Protein AF-A0A6G3MH53-F1 (afdb_monomer_lite)

Secondary structure (DSSP, 8-state):
------EEEEB-TTT--TTT--SSSSS-BS-HHHHHHHTGGGTTSEEEEEE-SSTT-SEEEPPHHHHHHHHHHHHHHHHHHHHHHHHHHHHHHHHHHHHHHT------TTSPPPEE--GGGGGGGTTSEEEEEEEEEEEEEETTTEEEEEEE-SS-EEEEEEEGGGGTSHHHHH--TT-EEEEEEEEEEPPTT---GGGEEEEEEEEEEEEPPPTTTTTTT--TT--HHHHHHTHHHHTTSHHHHHHHHHHHHHHHHHHHHHHHTT-------SS-SS-SS-GGG-----S--

Sequence (293 aa):
MTGTTKLDLYTSEKCGSDLTGDGSQTKPFASIKKAITLYEDKKSDLQIYVDSEASDETFRILSKTQLKKHMKELSLSQKKHESQLEHKKQEKREIRLDQASAVAVELDQNLPQPVQIKTREIPSNINRRVLVYGWVDSIRRQGKKLMFITIRDGSGYLQCVCADKLCQTNHALLLSPESTVCMYGVINTLPVGKIAPGGVELTCDYWELIALAPPGGLEAVLNEESNPDTQLNFRHLQLRTEETSNIMRVNSRALQAFRDHYTAMGYYEVNPPTLVQTQCEGGSSLFEFKYFE

Foldseek 3Di:
DDDDDADEFEEECVQEDLVPAPRDPVHHHNDPLSVCVVCVVVVPRYWYWYQDPDPPDGTDTDDPVNNVVSVVVNVVVVVVVVVVVVVVVVVVLVVLLVQQQPQDADDDPVDDDADEDEPLCLVVQAQGKHKYKFFFADWDDDPQFWIWTWGHDLNWIAIEIGGHSRCSHSCNSQAAGRWIKMFIFHKYADDPPDDDTPRIHGHTRDMDGPGHDDHPQLCVQDDPPDDPVSCVVVVVRVCPDPVNVVVVVVVVVVVVVVVVVCVVVVDDDDDDDPDDPDDDPDDPPDDDDDDPD

InterPro domains:
  IPR004364 Aminoacyl-tRNA synthetase, class II (D/K/N) [PF00152] (228-288)
  IPR004365 OB-fold nucleic acid binding domain, AA-tRNA synthetase-type [PF01336] (130-210)
  IPR012340 Nucleic acid-binding, OB-fold [G3DSA:2.40.50.140] (98-215)
  IPR012340 Nucleic acid-binding, OB-fold [SSF50249] (117-214)
  IPR045864 Class II Aminoacyl-tRNA synthetase/Biotinyl protein ligase (BPL) and lipoyl protein ligase (LPL) [G3DSA:3.30.930.10] (220-293)
  IPR045864 Class II Aminoacyl-tRNA synthetase/Biotinyl protein ligase (BPL) and lipoyl protein ligase (LPL) [SSF55681] (223-292)
  IPR048952 Asparagine--tRNA ligase, N-terminal domain [PF20917] (24-112)

pLDDT: mean 87.01, std 10.3, range [35.62, 98.62]

Radius of gyration: 32.61 Å; chains: 1; bounding box: 78×71×88 Å

Organism: Henneguya salminicola (NCBI:txid69463)

Structure (mmCIF, N/CA/C/O backbone):
data_AF-A0A6G3MH53-F1
#
_entry.id   AF-A0A6G3MH53-F1
#
loop_
_atom_site.group_PDB
_atom_site.id
_atom_site.type_symbol
_atom_site.label_atom_id
_atom_site.label_alt_id
_atom_site.label_comp_id
_atom_site.label_asym_id
_atom_site.label_entity_id
_atom_site.label_seq_id
_atom_site.pdbx_PDB_ins_code
_atom_site.Cartn_x
_atom_site.Cartn_y
_atom_site.Cartn_z
_atom_site.occupancy
_atom_site.B_iso_or_equiv
_atom_site.auth_seq_id
_atom_site.auth_comp_id
_atom_site.auth_asym_id
_atom_site.auth_atom_id
_atom_site.pdbx_PDB_model_num
ATOM 1 N N . MET A 1 1 ? -2.705 47.038 33.754 1.00 35.62 1 MET A N 1
ATOM 2 C CA . MET A 1 1 ? -3.348 46.331 34.881 1.00 35.62 1 MET A CA 1
ATOM 3 C C . MET A 1 1 ? -4.648 45.722 34.376 1.00 35.62 1 MET A C 1
ATOM 5 O O . MET A 1 1 ? -5.673 46.385 34.385 1.00 35.62 1 MET A O 1
ATOM 9 N N . THR A 1 2 ? -4.601 44.508 33.836 1.00 36.12 2 THR A N 1
ATOM 10 C CA . THR A 1 2 ? -5.799 43.763 33.425 1.00 36.12 2 THR A CA 1
ATOM 11 C C . THR A 1 2 ? -6.259 42.945 34.625 1.00 36.12 2 THR A C 1
ATOM 13 O O . THR A 1 2 ? -5.625 41.950 34.966 1.00 36.12 2 THR A O 1
ATOM 16 N N . GLY A 1 3 ? -7.288 43.418 35.329 1.00 38.81 3 GLY A N 1
ATOM 17 C CA . GLY A 1 3 ? -7.873 42.685 36.449 1.00 38.81 3 GLY A CA 1
ATOM 18 C C . GLY A 1 3 ? -8.443 41.358 35.958 1.00 38.81 3 GLY A C 1
ATOM 19 O O . GLY A 1 3 ? -9.313 41.345 35.091 1.00 38.81 3 GLY A O 1
ATOM 20 N N . THR A 1 4 ? -7.936 40.249 36.488 1.00 44.19 4 THR A N 1
ATOM 21 C CA . THR A 1 4 ? -8.476 38.903 36.284 1.00 44.19 4 THR A CA 1
ATOM 22 C C . THR A 1 4 ? -9.918 38.887 36.784 1.00 44.19 4 THR A C 1
ATOM 24 O O . THR A 1 4 ? -10.172 38.933 37.988 1.00 44.19 4 THR A O 1
ATOM 27 N N . THR A 1 5 ? -10.883 38.900 35.868 1.00 54.03 5 THR A N 1
ATOM 28 C CA . THR A 1 5 ? -12.302 38.802 36.213 1.00 54.03 5 THR A CA 1
ATOM 29 C C . THR A 1 5 ? -12.574 37.353 36.610 1.00 54.03 5 THR A C 1
ATOM 31 O O . THR A 1 5 ? -12.603 36.473 35.751 1.00 54.03 5 THR A O 1
ATOM 34 N N . LYS A 1 6 ? -12.694 37.088 37.916 1.00 64.81 6 LYS A N 1
ATOM 35 C CA . LYS A 1 6 ? -13.112 35.776 38.425 1.00 64.81 6 LYS A CA 1
ATOM 36 C C . LYS A 1 6 ? -14.503 35.452 37.887 1.00 64.81 6 LYS A C 1
ATOM 38 O O . LYS A 1 6 ? -15.365 36.328 37.836 1.00 64.81 6 LYS A O 1
ATOM 43 N N . LEU A 1 7 ? -14.695 34.214 37.451 1.00 76.25 7 LEU A N 1
ATOM 44 C CA . LEU A 1 7 ? -15.970 33.740 36.938 1.00 76.25 7 LEU A CA 1
ATOM 45 C C . LEU A 1 7 ? -16.765 33.121 38.089 1.00 76.25 7 LEU A C 1
ATOM 47 O O . LEU A 1 7 ? -16.484 31.996 38.514 1.00 76.25 7 LEU A O 1
ATOM 51 N N . ASP A 1 8 ? -17.748 33.874 38.573 1.00 84.69 8 ASP A N 1
ATOM 52 C CA . ASP A 1 8 ? -18.650 33.456 39.641 1.00 84.69 8 ASP A CA 1
ATOM 53 C C . ASP A 1 8 ? -19.846 32.694 39.048 1.00 84.69 8 ASP A C 1
ATOM 55 O O . ASP A 1 8 ? -20.587 33.228 38.222 1.00 84.69 8 ASP A O 1
ATOM 59 N N . LEU A 1 9 ? -20.034 31.439 39.462 1.00 86.12 9 LEU A N 1
ATOM 60 C CA . LEU A 1 9 ? -21.165 30.598 39.061 1.00 86.12 9 LEU A CA 1
ATOM 61 C C . LEU A 1 9 ? -22.003 30.208 40.271 1.00 86.12 9 LEU A C 1
ATOM 63 O O . LEU A 1 9 ? -21.470 29.778 41.290 1.00 86.12 9 LEU A O 1
ATOM 67 N N . TYR A 1 10 ? -23.319 30.282 40.132 1.00 87.44 10 TYR A N 1
ATOM 68 C CA . TYR A 1 10 ? -24.267 29.973 41.193 1.00 87.44 10 TYR A CA 1
ATOM 69 C C . TYR A 1 10 ? -24.968 28.646 40.916 1.00 87.44 10 TYR A C 1
ATOM 71 O O . TYR A 1 10 ? -25.407 28.357 39.799 1.00 87.44 10 TYR A O 1
ATOM 79 N N . THR A 1 11 ? -25.068 27.828 41.958 1.00 86.75 11 THR A N 1
ATOM 80 C CA . THR A 1 11 ? -25.758 26.539 41.957 1.00 86.75 11 THR A CA 1
ATOM 81 C C . THR A 1 11 ? -26.726 26.504 43.136 1.00 86.75 11 THR A C 1
ATOM 83 O O . THR A 1 11 ? -26.374 26.939 44.231 1.00 86.75 11 THR A O 1
ATOM 86 N N . SER A 1 12 ? -27.948 26.028 42.917 1.00 85.44 12 SER A N 1
ATOM 87 C CA . SER A 1 12 ? -28.981 25.924 43.950 1.00 85.44 12 SER A CA 1
ATOM 88 C C . SER A 1 12 ? -29.780 24.651 43.742 1.00 85.44 12 SER A C 1
ATOM 90 O O . SER A 1 12 ? -30.380 24.466 42.683 1.00 85.44 12 SER A O 1
ATOM 92 N N . GLU A 1 13 ? -29.831 23.792 44.755 1.00 82.94 13 GLU A N 1
ATOM 93 C CA . GLU A 1 13 ? -30.641 22.570 44.704 1.00 82.94 13 GLU A CA 1
ATOM 94 C C . GLU A 1 13 ? -32.136 22.892 44.861 1.00 82.94 13 GLU A C 1
ATOM 96 O O . GLU A 1 13 ? -32.988 22.125 44.417 1.00 82.94 13 GLU A O 1
ATOM 101 N N . LYS A 1 14 ? -32.465 24.044 45.467 1.00 80.88 14 LYS A N 1
ATOM 102 C CA . LYS A 1 14 ? -33.846 24.474 45.743 1.00 80.88 14 LYS A CA 1
ATOM 103 C C . LYS A 1 14 ? -34.504 25.190 44.563 1.00 80.88 14 LYS A C 1
ATOM 105 O O . LYS A 1 14 ? -35.689 24.986 44.316 1.00 80.88 14 LYS A O 1
ATOM 110 N N . CYS A 1 15 ? -33.751 26.042 43.864 1.00 80.69 15 CYS A N 1
ATOM 111 C CA . CYS A 1 15 ? -34.294 26.964 42.857 1.00 80.69 15 CYS A CA 1
ATOM 112 C C . CYS A 1 15 ? -33.592 26.881 41.488 1.00 80.69 15 CYS A C 1
ATOM 114 O O . CYS A 1 15 ? -33.960 27.617 40.573 1.00 80.69 15 CYS A O 1
ATOM 116 N N . GLY A 1 16 ? -32.563 26.038 41.343 1.00 83.44 16 GLY A N 1
ATOM 117 C CA . GLY A 1 16 ? -31.772 25.920 40.118 1.00 83.44 16 GLY A CA 1
ATOM 118 C C . GLY A 1 16 ? -32.336 24.937 39.092 1.00 83.44 16 GLY A C 1
ATOM 119 O O . GLY A 1 16 ? -33.168 24.083 39.395 1.00 83.44 16 GLY A O 1
ATOM 120 N N . SER A 1 17 ? -31.855 25.040 37.850 1.00 84.19 17 SER A N 1
ATOM 121 C CA . SER A 1 17 ? -32.209 24.126 36.753 1.00 84.19 17 SER A CA 1
ATOM 122 C C . SER A 1 17 ? -30.997 23.823 35.874 1.00 84.19 17 SER A C 1
ATOM 124 O O . SER A 1 17 ? -30.368 24.730 35.339 1.00 84.19 17 SER A O 1
ATOM 126 N N . ASP A 1 18 ? -30.692 22.542 35.653 1.00 84.56 18 ASP A N 1
ATOM 127 C CA . ASP A 1 18 ? -29.599 22.115 34.758 1.00 84.56 18 ASP A CA 1
ATOM 128 C C . ASP A 1 18 ? -29.977 22.138 33.263 1.00 84.56 18 ASP A C 1
ATOM 130 O O . ASP A 1 18 ? -29.113 21.955 32.398 1.00 84.56 18 ASP A O 1
ATOM 134 N N . LEU A 1 19 ? -31.261 22.350 32.957 1.00 81.25 19 LEU A N 1
ATOM 135 C CA . LEU A 1 19 ? -31.795 22.456 31.595 1.00 81.25 19 LEU A CA 1
ATOM 136 C C . LEU A 1 19 ? -31.921 23.913 31.136 1.00 81.25 19 LEU A C 1
ATOM 138 O O . LEU A 1 19 ? -31.674 24.204 29.970 1.00 81.25 19 LEU A O 1
ATOM 142 N N . THR A 1 20 ? -32.316 24.815 32.039 1.00 83.88 20 THR A N 1
ATOM 143 C CA . THR A 1 20 ? -32.680 26.208 31.712 1.00 83.88 20 THR A CA 1
ATOM 144 C C . THR A 1 20 ? -31.901 27.264 32.500 1.00 83.88 20 THR A C 1
ATOM 146 O O . THR A 1 20 ? -32.092 28.454 32.247 1.00 83.88 20 THR A O 1
ATOM 149 N N . GLY A 1 21 ? -31.072 26.863 33.469 1.00 83.94 21 GLY A N 1
ATOM 150 C CA . GLY A 1 21 ? -30.192 27.765 34.213 1.00 83.94 21 GLY A CA 1
ATOM 151 C C . GLY A 1 21 ? -28.994 28.210 33.376 1.00 83.94 21 GLY A C 1
ATOM 152 O O . GLY A 1 21 ? -28.496 27.449 32.545 1.00 83.94 21 GLY A O 1
ATOM 153 N N . ASP A 1 22 ? -28.536 29.440 33.598 1.00 83.75 22 ASP A N 1
ATOM 154 C CA . ASP A 1 22 ? -27.363 30.028 32.933 1.00 83.75 22 ASP A CA 1
ATOM 155 C C . ASP A 1 22 ? -26.161 30.195 33.880 1.00 83.75 22 ASP A C 1
ATOM 157 O O . ASP A 1 22 ? -25.083 30.598 33.448 1.00 83.75 22 ASP A O 1
ATOM 161 N N . GLY A 1 23 ? -26.323 29.844 35.161 1.00 81.25 23 GLY A N 1
ATOM 162 C CA . GLY A 1 23 ? -25.270 29.923 36.173 1.00 81.25 23 GLY A CA 1
ATOM 163 C C . GLY A 1 23 ? -25.145 31.288 36.842 1.00 81.25 23 GLY A C 1
ATOM 164 O O . GLY A 1 23 ? -24.275 31.456 37.695 1.00 81.25 23 GLY A O 1
ATOM 165 N N . SER A 1 24 ? -26.008 32.248 36.500 1.00 84.81 24 SER A N 1
ATOM 166 C CA . SER A 1 24 ? -26.130 33.520 37.212 1.00 84.81 24 SER A CA 1
ATOM 167 C C . SER A 1 24 ? -26.869 33.358 38.544 1.00 84.81 24 SER A C 1
ATOM 169 O O . SER A 1 24 ? -27.562 32.369 38.784 1.00 84.81 24 SER A O 1
ATOM 171 N N . GLN A 1 25 ? -26.779 34.368 39.410 1.00 83.75 25 GLN A N 1
ATOM 172 C CA . GLN A 1 25 ? -27.491 34.380 40.692 1.00 83.75 25 GLN A CA 1
ATOM 173 C C . GLN A 1 25 ? -29.023 34.309 40.531 1.00 83.75 25 GLN A C 1
ATOM 175 O O . GLN A 1 25 ? -29.706 33.780 41.405 1.00 83.75 25 GLN A O 1
ATOM 180 N N . THR A 1 26 ? -29.577 34.821 39.424 1.00 82.75 26 THR A N 1
ATOM 181 C CA . THR A 1 26 ? -31.028 34.820 39.159 1.00 82.75 26 THR A CA 1
ATOM 182 C C . THR A 1 26 ? -31.513 33.529 38.500 1.00 82.75 26 THR A C 1
ATOM 184 O O . THR A 1 26 ? -32.691 33.195 38.620 1.00 82.75 26 THR A O 1
ATOM 187 N N . LYS A 1 27 ? -30.622 32.791 37.823 1.00 85.38 27 LYS A N 1
ATOM 188 C CA . LYS A 1 27 ? -30.903 31.497 37.182 1.00 85.38 27 LYS A CA 1
ATOM 189 C C . LYS A 1 27 ? -29.765 30.492 37.437 1.00 85.38 27 LYS A C 1
ATOM 191 O O . LYS A 1 27 ? -29.057 30.107 36.497 1.00 85.38 27 LYS A O 1
ATOM 196 N N . PRO A 1 28 ? -29.588 30.042 38.692 1.00 86.50 28 PRO A N 1
ATOM 197 C CA . PRO A 1 28 ? -28.506 29.133 39.047 1.00 86.50 28 PRO A CA 1
ATOM 198 C C . PRO A 1 28 ? -28.675 27.757 38.387 1.00 86.50 28 PRO A C 1
ATOM 200 O O . PRO A 1 28 ? -29.785 27.322 38.062 1.00 86.50 28 PRO A O 1
ATOM 203 N N . PHE A 1 29 ? -27.566 27.036 38.222 1.00 87.25 29 PHE A N 1
ATOM 204 C CA . PHE A 1 29 ? -27.617 25.616 37.861 1.00 87.25 29 PHE A CA 1
ATOM 205 C C . PHE A 1 29 ? -28.201 24.795 39.021 1.00 87.25 29 PHE A C 1
ATOM 207 O O . PHE A 1 29 ? -28.057 25.173 40.183 1.00 87.25 29 PHE A O 1
ATOM 214 N N . ALA A 1 30 ? -28.842 23.663 38.732 1.00 86.50 30 ALA A N 1
ATOM 215 C CA . ALA A 1 30 ? -29.337 22.769 39.782 1.00 86.50 30 ALA A CA 1
ATOM 216 C C . ALA A 1 30 ? -28.194 21.975 40.428 1.00 86.50 30 ALA A C 1
ATOM 218 O O . ALA A 1 30 ? -28.252 21.654 41.611 1.00 86.50 30 ALA A O 1
ATOM 219 N N . SER A 1 31 ? -27.140 21.659 39.665 1.00 85.38 31 SER A N 1
ATOM 220 C CA . SER A 1 31 ? -26.013 20.868 40.151 1.00 85.38 31 SER A CA 1
ATOM 221 C C . SER A 1 31 ? -24.652 21.528 39.931 1.00 85.38 31 SER A C 1
ATOM 223 O O . SER A 1 31 ? -24.344 22.105 38.886 1.00 85.38 31 SER A O 1
ATOM 225 N N . ILE A 1 32 ? -23.760 21.326 40.906 1.00 84.12 32 ILE A N 1
ATOM 226 C CA . ILE A 1 32 ? -22.342 21.714 40.825 1.00 84.12 32 ILE A CA 1
ATOM 227 C C . ILE A 1 32 ? -21.654 21.039 39.625 1.00 84.12 32 ILE A C 1
ATOM 229 O O . ILE A 1 32 ? -20.782 21.621 38.982 1.00 84.12 32 ILE A O 1
ATOM 233 N N . LYS A 1 33 ? -22.077 19.818 39.271 1.00 82.94 33 LYS A N 1
ATOM 234 C CA . LYS A 1 33 ? -21.541 19.065 38.127 1.00 82.94 33 LYS A CA 1
ATOM 235 C C . LYS A 1 33 ? -21.789 19.788 36.802 1.00 82.94 33 LYS A C 1
ATOM 237 O O . LYS A 1 33 ? -20.878 19.848 35.976 1.00 82.94 33 LYS A O 1
ATOM 242 N N . LYS A 1 34 ? -22.983 20.360 36.605 1.00 82.31 34 LYS A N 1
ATOM 243 C CA . LYS A 1 34 ? -23.330 21.113 35.392 1.00 82.31 34 LYS A CA 1
ATOM 244 C C . LYS A 1 34 ? -22.461 22.362 35.237 1.00 82.31 34 LYS A C 1
ATOM 246 O O . LYS A 1 34 ? -21.921 22.584 34.154 1.00 82.31 34 LYS A O 1
ATOM 251 N N . ALA A 1 35 ? -22.252 23.097 36.331 1.00 82.12 35 ALA A N 1
ATOM 252 C CA . ALA A 1 35 ? -21.379 24.271 36.370 1.00 82.12 35 ALA A CA 1
ATOM 253 C C . ALA A 1 35 ? -19.919 23.927 36.020 1.00 82.12 35 ALA A C 1
ATOM 255 O O . ALA A 1 35 ? -19.301 24.602 35.203 1.00 82.12 35 ALA A O 1
ATOM 256 N N . ILE A 1 36 ? -19.380 22.837 36.583 1.00 82.62 36 ILE A N 1
ATOM 257 C CA . ILE A 1 36 ? -18.007 22.382 36.299 1.00 82.62 36 ILE A CA 1
ATOM 258 C C . ILE A 1 36 ? -17.850 21.934 34.837 1.00 82.62 36 ILE A C 1
ATOM 260 O O . ILE A 1 36 ? -16.825 22.219 34.227 1.00 82.62 36 ILE A O 1
ATOM 264 N N . THR A 1 37 ? -18.854 21.259 34.268 1.00 81.94 37 THR A N 1
ATOM 265 C CA . THR A 1 37 ? -18.785 20.713 32.897 1.00 81.94 37 THR A CA 1
ATOM 266 C C . THR A 1 37 ? -18.741 21.812 31.832 1.00 81.94 37 THR A C 1
ATOM 268 O O . THR A 1 37 ? -18.018 21.689 30.853 1.00 81.94 37 THR A O 1
ATOM 271 N N . LEU A 1 38 ? -19.515 22.890 32.001 1.00 77.50 38 LEU A N 1
ATOM 272 C CA . LEU A 1 38 ? -19.611 23.967 31.003 1.00 77.50 38 LEU A CA 1
ATOM 273 C C . LEU A 1 38 ? -18.394 24.903 30.981 1.00 77.50 38 LEU A C 1
ATOM 275 O O . LEU A 1 38 ? -18.180 25.600 29.993 1.00 77.50 38 LEU A O 1
ATOM 279 N N . TYR A 1 39 ? -17.610 24.927 32.059 1.00 73.06 39 TYR A N 1
ATOM 280 C CA . TYR A 1 39 ? -16.512 25.878 32.248 1.00 73.06 39 TYR A CA 1
ATOM 281 C C . TYR A 1 39 ? -15.188 25.183 32.593 1.00 73.06 39 TYR A C 1
ATOM 283 O O . TYR A 1 39 ? -14.323 25.758 33.258 1.00 73.06 39 TYR A O 1
ATOM 291 N N . GLU A 1 40 ? -15.019 23.945 32.119 1.00 66.25 40 GLU A N 1
ATOM 292 C CA . GLU A 1 40 ? -13.858 23.100 32.407 1.00 66.25 40 GLU A CA 1
ATOM 293 C C . GLU A 1 40 ? -12.520 23.719 31.944 1.00 66.25 40 GLU A C 1
ATOM 295 O O . GLU A 1 40 ? -11.488 23.502 32.583 1.00 66.25 40 GLU A O 1
ATOM 300 N N . ASP A 1 41 ? -12.539 24.560 30.907 1.00 62.66 41 ASP A N 1
ATOM 301 C CA . ASP A 1 41 ? -11.343 25.198 30.337 1.00 62.66 41 ASP A CA 1
ATOM 302 C C . ASP A 1 41 ? -10.837 26.410 31.144 1.00 62.66 41 ASP A C 1
ATOM 304 O O . ASP A 1 41 ? -9.719 26.877 30.938 1.00 62.66 41 ASP A O 1
ATOM 308 N N . LYS A 1 42 ? -11.626 26.920 32.105 1.00 63.72 42 LYS A N 1
ATOM 309 C CA . LYS A 1 42 ? -11.308 28.118 32.916 1.00 63.72 42 LYS A CA 1
ATOM 310 C C . LYS A 1 42 ? -11.000 27.777 34.382 1.00 63.72 42 LYS A C 1
ATOM 312 O O . LYS A 1 42 ? -11.362 28.510 35.303 1.00 63.72 42 LYS A O 1
ATOM 317 N N . LYS A 1 43 ? -10.318 26.645 34.603 1.00 61.34 43 LYS A N 1
ATOM 318 C CA . LYS A 1 43 ? -10.023 26.035 35.921 1.00 61.34 43 LYS A CA 1
ATOM 319 C C . LYS A 1 43 ? -9.343 26.959 36.946 1.00 61.34 43 LYS A C 1
ATOM 321 O O . LYS A 1 43 ? -9.511 26.724 38.141 1.00 61.34 43 LYS A O 1
ATOM 326 N N . SER A 1 44 ? -8.574 27.965 36.524 1.00 59.59 44 SER A N 1
ATOM 327 C CA . SER A 1 44 ? -7.823 28.858 37.424 1.00 59.59 44 SER A CA 1
ATOM 328 C C . SER A 1 44 ? -8.665 29.955 38.081 1.00 59.59 44 SER A C 1
ATOM 330 O O . SER A 1 44 ? -8.293 30.422 39.157 1.00 59.59 44 SER A O 1
ATOM 332 N N . ASP A 1 45 ? -9.803 30.323 37.484 1.00 68.69 45 ASP A N 1
ATOM 333 C CA . ASP A 1 45 ? -10.545 31.548 37.826 1.00 68.69 45 ASP A CA 1
ATOM 334 C C . ASP A 1 45 ? -12.016 31.290 38.203 1.00 68.69 45 ASP A C 1
ATOM 336 O O . ASP A 1 45 ? -12.814 32.223 38.267 1.00 68.69 45 ASP A O 1
ATOM 340 N N . LEU A 1 46 ? -12.379 30.028 38.459 1.00 76.81 46 LEU A N 1
ATOM 341 C CA . LEU A 1 46 ? -13.751 29.594 38.734 1.00 76.81 46 LEU A CA 1
ATOM 342 C C . LEU A 1 46 ? -14.087 29.635 40.233 1.00 76.81 46 LEU A C 1
ATOM 344 O O . LEU A 1 46 ? -13.426 28.974 41.041 1.00 76.81 46 LEU A O 1
ATOM 348 N N . GLN A 1 47 ? -15.162 30.332 40.599 1.00 83.81 47 GLN A N 1
ATOM 349 C CA . GLN A 1 47 ? -15.693 30.369 41.962 1.00 83.81 47 GLN A CA 1
ATOM 350 C C . GLN A 1 47 ? -17.166 29.942 41.948 1.00 83.81 47 GLN A C 1
ATOM 352 O O . GLN A 1 47 ? -17.995 30.557 41.288 1.00 83.81 47 GLN A O 1
ATOM 357 N N . ILE A 1 48 ? -17.491 28.850 42.648 1.00 85.62 48 ILE A N 1
ATOM 358 C CA . ILE A 1 48 ? -18.853 28.296 42.675 1.00 85.62 48 ILE A CA 1
ATOM 359 C C . ILE A 1 48 ? -19.526 28.655 43.998 1.00 85.62 48 ILE A C 1
ATOM 361 O O . ILE A 1 48 ? -18.972 28.403 45.068 1.00 85.62 48 ILE A O 1
ATOM 365 N N . TYR A 1 49 ? -20.730 29.202 43.910 1.00 87.44 49 TYR A N 1
ATOM 366 C CA . TYR A 1 49 ? -21.617 29.518 45.018 1.00 87.44 49 TYR A CA 1
ATOM 367 C C . TYR A 1 49 ? -22.704 28.440 45.132 1.00 87.44 49 TYR A C 1
ATOM 369 O O . TYR A 1 49 ? -23.305 28.048 44.131 1.00 87.44 49 TYR A O 1
ATOM 377 N N . VAL A 1 50 ? -22.939 27.943 46.345 1.00 87.00 50 VAL A N 1
ATOM 378 C CA . VAL A 1 50 ? -23.939 26.910 46.677 1.00 87.00 50 VAL A CA 1
ATOM 379 C C . VAL A 1 50 ? -24.908 27.440 47.731 1.00 87.00 50 VAL A C 1
ATOM 381 O O . VAL A 1 50 ? -24.561 28.388 48.431 1.00 87.00 50 VAL A O 1
ATOM 384 N N . ASP A 1 51 ? -26.085 26.833 47.884 1.00 85.44 51 ASP A N 1
ATOM 385 C CA . ASP A 1 51 ? -27.064 27.237 48.906 1.00 85.44 51 ASP A CA 1
ATOM 386 C C . ASP A 1 51 ? -26.429 27.296 50.315 1.00 85.44 51 ASP A C 1
ATOM 388 O O . ASP A 1 51 ? -25.696 26.388 50.733 1.00 85.44 51 ASP A O 1
ATOM 392 N N . SER A 1 52 ? -26.690 28.386 51.043 1.00 83.06 52 SER A N 1
ATOM 393 C CA . SER A 1 52 ? -26.263 28.535 52.439 1.00 83.06 52 SER A CA 1
ATOM 394 C C . SER A 1 52 ? -27.257 27.872 53.401 1.00 83.06 52 SER A C 1
ATOM 396 O O . SER A 1 52 ? -28.448 27.737 53.115 1.00 83.06 52 SER A O 1
ATOM 398 N N . GLU A 1 53 ? -26.753 27.447 54.558 1.00 73.81 53 GLU A N 1
ATOM 399 C CA . GLU A 1 53 ? -27.543 26.854 55.648 1.00 73.81 53 GLU A CA 1
ATOM 400 C C . GLU A 1 53 ? -27.931 27.893 56.717 1.00 73.81 53 GLU A C 1
ATOM 402 O O . GLU A 1 53 ? -28.761 27.610 57.578 1.00 73.81 53 GLU A O 1
ATOM 407 N N . ALA A 1 54 ? -27.350 29.097 56.665 1.00 74.44 54 ALA A N 1
ATOM 408 C CA . ALA A 1 54 ? -27.681 30.203 57.560 1.00 74.44 54 ALA A CA 1
ATOM 409 C C . ALA A 1 54 ? -28.952 30.932 57.090 1.00 74.44 54 ALA A C 1
ATOM 411 O O . ALA A 1 54 ? -29.173 31.077 55.891 1.00 74.44 54 ALA A O 1
ATOM 412 N N . SER A 1 55 ? -29.771 31.432 58.022 1.00 61.84 55 SER A N 1
ATOM 413 C CA . SER A 1 55 ? -31.002 32.181 57.707 1.00 61.84 55 SER A CA 1
ATOM 414 C C . SER A 1 55 ? -30.753 33.506 56.980 1.00 61.84 55 SER A C 1
ATOM 416 O O . SER A 1 55 ? -31.650 34.004 56.304 1.00 61.84 55 SER A O 1
ATOM 418 N N . ASP A 1 56 ? -29.544 34.055 57.114 1.00 66.50 56 ASP A N 1
ATOM 419 C CA . ASP A 1 56 ? -29.240 35.447 56.771 1.00 66.50 56 ASP A CA 1
ATOM 420 C C . ASP A 1 56 ? -28.486 35.592 55.434 1.00 66.50 56 ASP A C 1
ATOM 422 O O . ASP A 1 56 ? -28.342 36.698 54.918 1.00 66.50 56 ASP A O 1
ATOM 426 N N . GLU A 1 57 ? -28.043 34.484 54.827 1.00 73.88 57 GLU A N 1
ATOM 427 C CA . GLU A 1 57 ? -27.352 34.469 53.532 1.00 73.88 57 GLU A CA 1
ATOM 428 C C . GLU A 1 57 ? -27.983 33.435 52.595 1.00 73.88 57 GLU A C 1
ATOM 430 O O . GLU A 1 57 ? -28.326 32.335 53.011 1.00 73.88 57 GLU A O 1
ATOM 435 N N . THR A 1 58 ? -28.119 33.754 51.306 1.00 74.00 58 THR A N 1
ATOM 436 C CA . THR A 1 58 ? -28.699 32.830 50.311 1.00 74.00 58 THR A CA 1
ATOM 437 C C . THR A 1 58 ? -27.674 31.858 49.727 1.00 74.00 58 THR A C 1
ATOM 439 O O . THR A 1 58 ? -28.008 30.703 49.470 1.00 74.00 58 THR A O 1
ATOM 442 N N . PHE A 1 59 ? -26.414 32.279 49.569 1.00 82.00 59 PHE A N 1
ATOM 443 C CA . PHE A 1 59 ? -25.356 31.475 48.956 1.00 82.00 59 PHE A CA 1
ATOM 444 C C . PHE A 1 59 ? -24.033 31.563 49.725 1.00 82.00 59 PHE A C 1
ATOM 446 O O . PHE A 1 59 ? -23.650 32.639 50.173 1.00 82.00 59 PHE A O 1
ATOM 453 N N . ARG A 1 60 ? -23.288 30.454 49.793 1.00 85.50 60 ARG A N 1
ATOM 454 C CA . ARG A 1 60 ? -21.918 30.364 50.329 1.00 85.50 60 ARG A CA 1
ATOM 455 C C . ARG A 1 60 ? -20.926 29.905 49.260 1.00 85.50 60 ARG A C 1
ATOM 457 O O . ARG A 1 60 ? -21.291 29.181 48.336 1.00 85.50 60 ARG A O 1
ATOM 464 N N . ILE A 1 61 ? -19.653 30.269 49.405 1.00 84.31 61 ILE A N 1
ATOM 465 C CA . ILE A 1 61 ? -18.588 29.838 48.485 1.00 84.31 61 ILE A CA 1
ATOM 466 C C . ILE A 1 61 ? -18.251 28.361 48.729 1.00 84.31 61 ILE A C 1
ATOM 468 O O . ILE A 1 61 ? -17.964 27.949 49.855 1.00 84.31 61 ILE A O 1
ATOM 472 N N . LEU A 1 62 ? -18.219 27.569 47.658 1.00 83.88 62 LEU A N 1
ATOM 473 C CA . LEU A 1 62 ? -17.739 26.193 47.687 1.00 83.88 62 LEU A CA 1
ATOM 474 C C . LEU A 1 62 ? -16.231 26.170 47.976 1.00 83.88 62 LEU A C 1
ATOM 476 O O . LEU A 1 62 ? -15.433 26.789 47.267 1.00 83.88 62 LEU A O 1
ATOM 480 N N . SER A 1 63 ? -15.810 25.428 49.003 1.00 84.00 63 SER A N 1
ATOM 481 C CA . SER A 1 63 ? -14.390 25.369 49.366 1.00 84.00 63 SER A CA 1
ATOM 482 C C . SER A 1 63 ? -13.536 24.762 48.244 1.00 84.00 63 SER A C 1
ATOM 484 O O . SER A 1 63 ? -13.964 23.859 47.519 1.00 84.00 63 SER A O 1
ATOM 486 N N . LYS A 1 64 ? -12.266 25.183 48.147 1.00 80.19 64 LYS A N 1
ATOM 487 C CA . LYS A 1 64 ? -11.308 24.633 47.165 1.00 80.19 64 LYS A CA 1
ATOM 488 C C . LYS A 1 64 ? -11.171 23.105 47.264 1.00 80.19 64 LYS A C 1
ATOM 490 O O . LYS A 1 64 ? -10.951 22.441 46.253 1.00 80.19 64 LYS A O 1
ATOM 495 N N . THR A 1 65 ? -11.314 22.539 48.464 1.00 81.19 65 THR A N 1
ATOM 496 C CA . THR A 1 65 ? -11.271 21.087 48.703 1.00 81.19 65 THR A CA 1
ATOM 497 C C . THR A 1 65 ? -12.506 20.382 48.137 1.00 81.19 65 THR A C 1
ATOM 499 O O . THR A 1 65 ? -12.369 19.349 47.481 1.00 81.19 65 THR A O 1
ATOM 502 N N . GLN A 1 66 ? -13.701 20.951 48.328 1.00 81.94 66 GLN A N 1
ATOM 503 C CA . GLN A 1 66 ? -14.949 20.415 47.770 1.00 81.94 66 GLN A CA 1
ATOM 504 C C . GLN A 1 66 ? -14.994 20.538 46.242 1.00 81.94 66 GLN A C 1
ATOM 506 O O . GLN A 1 66 ? -15.381 19.584 45.570 1.00 81.94 66 GLN A O 1
ATOM 511 N N . LEU A 1 67 ? -14.516 21.655 45.680 1.00 81.19 67 LEU A N 1
ATOM 512 C CA . LEU A 1 67 ? -14.403 21.833 44.230 1.00 81.19 67 LEU A CA 1
ATOM 513 C C . LEU A 1 67 ? -13.497 20.758 43.605 1.00 81.19 67 LEU A C 1
ATOM 515 O O . LEU A 1 67 ? -13.901 20.071 42.666 1.00 81.19 67 LEU A O 1
ATOM 519 N N . LYS A 1 68 ? -12.303 20.535 44.181 1.00 80.56 68 LYS A N 1
ATOM 520 C CA . LYS A 1 68 ? -11.390 19.458 43.752 1.00 80.56 68 LYS A CA 1
ATOM 521 C C . LYS A 1 68 ? -12.033 18.071 43.861 1.00 80.56 68 LYS A C 1
ATOM 523 O O . LYS A 1 68 ? -11.815 17.235 42.985 1.00 80.56 68 LYS A O 1
ATOM 528 N N . LYS A 1 69 ? -12.823 17.819 44.911 1.00 85.88 69 LYS A N 1
ATOM 529 C CA . LYS A 1 69 ? -13.547 16.552 45.100 1.00 85.88 69 LYS A CA 1
ATOM 530 C C . LYS A 1 69 ? -14.568 16.319 43.982 1.00 85.88 69 LYS A C 1
ATOM 532 O O . LYS A 1 69 ? -14.516 15.271 43.343 1.00 85.88 69 LYS A O 1
ATOM 537 N N . HIS A 1 70 ? -15.421 17.299 43.686 1.00 82.88 70 HIS A N 1
ATOM 538 C CA . HIS A 1 70 ? -16.422 17.182 42.619 1.00 82.88 70 HIS A CA 1
ATOM 539 C C . HIS A 1 70 ? -15.797 17.049 41.223 1.00 82.88 70 HIS A C 1
ATOM 541 O O . HIS A 1 70 ? -16.271 16.246 40.423 1.00 82.88 70 HIS A O 1
ATOM 547 N N . MET A 1 71 ? -14.693 17.751 40.942 1.00 81.50 71 MET A N 1
ATOM 548 C CA . MET A 1 71 ? -13.932 17.567 39.695 1.00 81.50 71 MET A CA 1
ATOM 549 C C . MET A 1 71 ? -13.355 16.147 39.572 1.00 81.50 71 MET A C 1
ATOM 551 O O . MET A 1 71 ? -13.414 15.524 38.509 1.00 81.50 71 MET A O 1
ATOM 555 N N . LYS A 1 72 ? -12.819 15.595 40.669 1.00 84.44 72 LYS A N 1
ATOM 556 C CA . LYS A 1 72 ? -12.306 14.219 40.693 1.00 84.44 72 LYS A CA 1
ATOM 557 C C . LYS A 1 72 ? -13.426 13.197 40.480 1.00 84.44 72 LYS A C 1
ATOM 559 O O . LYS A 1 72 ? -13.243 12.251 39.727 1.00 84.44 72 LYS A O 1
ATOM 564 N N . GLU A 1 73 ? -14.589 13.392 41.092 1.00 84.75 73 GLU A N 1
ATOM 565 C CA . GLU A 1 73 ? -15.760 12.526 40.891 1.00 84.75 73 GLU A CA 1
ATOM 566 C C . GLU A 1 73 ? -16.291 12.577 39.451 1.00 84.75 73 GLU A C 1
ATOM 568 O O . GLU A 1 73 ? -16.678 11.543 38.902 1.00 84.75 73 GLU A O 1
ATOM 573 N N . LEU A 1 74 ? -16.287 13.757 38.825 1.00 81.62 74 LEU A N 1
ATOM 574 C CA . LEU A 1 74 ? -16.746 13.951 37.450 1.00 81.62 74 LEU A CA 1
ATOM 575 C C . LEU A 1 74 ? -15.807 13.277 36.444 1.00 81.62 74 LEU A C 1
ATOM 577 O O . LEU A 1 74 ? -16.269 12.475 35.638 1.00 81.62 74 LEU A O 1
ATOM 581 N N . SER A 1 75 ? -14.496 13.497 36.570 1.00 81.88 75 SER A N 1
ATOM 582 C CA . SER A 1 75 ? -13.492 12.819 35.735 1.00 81.88 75 SER A CA 1
ATOM 583 C C . SER A 1 75 ? -13.498 11.298 35.920 1.00 81.88 75 SER A C 1
ATOM 585 O O . SER A 1 75 ? -13.346 10.551 34.956 1.00 81.88 75 SER A O 1
ATOM 587 N N . LEU A 1 76 ? -13.732 10.805 37.140 1.00 85.31 76 LEU A N 1
ATOM 588 C CA . LEU A 1 76 ? -13.868 9.370 37.400 1.00 85.31 76 LEU A CA 1
ATOM 589 C C . LEU A 1 76 ? -15.154 8.797 36.784 1.00 85.31 76 LEU A C 1
ATOM 591 O O . LEU A 1 76 ? -15.145 7.686 36.259 1.00 85.31 76 LEU A O 1
A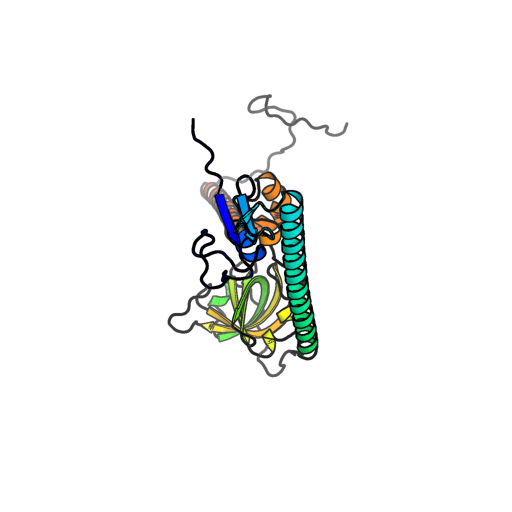TOM 595 N N . SER A 1 77 ? -16.249 9.563 36.808 1.00 82.50 77 SER A N 1
ATOM 596 C CA . SER A 1 77 ? -17.520 9.185 36.178 1.00 82.50 77 SER A CA 1
ATOM 597 C C . SER A 1 77 ? -17.423 9.181 34.650 1.00 82.50 77 SER A C 1
ATOM 599 O O . SER A 1 77 ? -17.935 8.255 34.026 1.00 82.50 77 SER A O 1
ATOM 601 N N . GLN A 1 78 ? -16.727 10.157 34.056 1.00 82.31 78 GLN A N 1
ATOM 602 C CA . GLN A 1 78 ? -16.421 10.202 32.622 1.00 82.31 78 GLN A CA 1
ATOM 603 C C . GLN A 1 78 ? -15.579 8.994 32.207 1.00 82.31 78 GLN A C 1
ATOM 605 O O . GLN A 1 78 ? -16.017 8.229 31.355 1.00 82.31 78 GLN A O 1
ATOM 610 N N . LYS A 1 79 ? -14.459 8.730 32.897 1.00 85.06 79 LYS A N 1
ATOM 611 C CA . LYS A 1 79 ? -13.619 7.545 32.644 1.00 85.06 79 LYS A CA 1
ATOM 612 C C . LYS A 1 79 ? -14.393 6.234 32.775 1.00 85.06 79 LYS A C 1
ATOM 614 O O . LYS A 1 79 ? -14.213 5.317 31.980 1.00 85.06 79 LYS A O 1
ATOM 619 N N . LYS A 1 80 ? -15.283 6.128 33.769 1.00 86.31 80 LYS A N 1
ATOM 620 C CA . LYS A 1 80 ? -16.148 4.952 33.939 1.00 86.31 80 LYS A CA 1
ATOM 621 C C . LYS A 1 80 ? -17.153 4.819 32.792 1.00 86.31 80 LYS A C 1
ATOM 623 O O . LYS A 1 80 ? -17.402 3.706 32.341 1.00 86.31 80 LYS A O 1
ATOM 628 N N . HIS A 1 81 ? -17.726 5.925 32.321 1.00 80.62 81 HIS A N 1
ATOM 629 C CA . HIS A 1 81 ? -18.645 5.930 31.186 1.00 80.62 81 HIS A CA 1
ATOM 630 C C . HIS A 1 81 ? -17.939 5.560 29.874 1.00 80.62 81 HIS A C 1
ATOM 632 O O . HIS A 1 81 ? -18.451 4.726 29.131 1.00 80.62 81 HIS A O 1
ATOM 638 N N . GLU A 1 82 ? -16.746 6.106 29.629 1.00 80.25 82 GLU A N 1
ATOM 639 C CA . GLU A 1 82 ? -15.876 5.754 28.499 1.00 80.25 82 GLU A CA 1
ATOM 640 C C . GLU A 1 82 ? -15.506 4.272 28.527 1.00 80.25 82 GLU A C 1
ATOM 642 O O . GLU A 1 82 ? -15.755 3.565 27.555 1.00 80.25 82 GLU A O 1
ATOM 647 N N . SER A 1 83 ? -15.043 3.764 29.672 1.00 82.75 83 SER A N 1
ATOM 648 C CA . SER A 1 83 ? -14.728 2.343 29.848 1.00 82.75 83 SER A CA 1
ATOM 649 C C . SER A 1 83 ? -15.951 1.441 29.631 1.00 82.75 83 SER A C 1
ATOM 651 O O . SER A 1 83 ? -15.854 0.413 28.966 1.00 82.75 83 SER A O 1
ATOM 653 N N . GLN A 1 84 ? -17.139 1.829 30.113 1.00 81.69 84 GLN A N 1
ATOM 654 C CA . GLN A 1 84 ? -18.379 1.088 29.844 1.00 81.69 84 GLN A CA 1
ATOM 655 C C . GLN A 1 84 ? -18.781 1.122 28.364 1.00 81.69 84 GLN A C 1
ATOM 657 O O . GLN A 1 84 ? -19.310 0.137 27.846 1.00 81.69 84 GLN A O 1
ATOM 662 N N . LEU A 1 85 ? -18.571 2.248 27.680 1.00 79.81 85 LEU A N 1
ATOM 663 C CA . LEU A 1 85 ? -18.805 2.376 26.243 1.00 79.81 85 LEU A CA 1
ATOM 664 C C . LEU A 1 85 ? -17.832 1.504 25.447 1.00 79.81 85 LEU A C 1
ATOM 666 O O . LEU A 1 85 ? -18.264 0.838 24.507 1.00 79.81 85 LEU A O 1
ATOM 670 N N . GLU A 1 86 ? -16.554 1.480 25.820 1.00 79.50 86 GLU A N 1
ATOM 671 C CA . GLU A 1 86 ? -15.540 0.603 25.232 1.00 79.50 86 GLU A CA 1
ATOM 672 C C . GLU A 1 86 ? -15.881 -0.868 25.449 1.00 79.50 86 GLU A C 1
ATOM 674 O O . GLU A 1 86 ? -15.927 -1.618 24.478 1.00 79.50 86 GLU A O 1
ATOM 679 N N . HIS A 1 87 ? -16.247 -1.263 26.671 1.00 78.44 87 HIS A N 1
ATOM 680 C CA . HIS A 1 87 ? -16.663 -2.632 26.974 1.00 78.44 87 HIS A CA 1
ATOM 681 C C . HIS A 1 87 ? -17.880 -3.055 26.140 1.00 78.44 87 HIS A C 1
ATOM 683 O O . HIS A 1 87 ? -17.864 -4.092 25.484 1.00 78.44 87 HIS A O 1
ATOM 689 N N . LYS A 1 88 ? -18.915 -2.206 26.058 1.00 80.69 88 LYS A N 1
ATOM 690 C CA . LYS A 1 88 ? -20.088 -2.463 25.203 1.00 80.69 88 LYS A CA 1
ATOM 691 C C . LYS A 1 88 ? -19.732 -2.533 23.715 1.00 80.69 88 LYS A C 1
ATOM 693 O O . LYS A 1 88 ? -20.384 -3.259 22.965 1.00 80.69 88 LYS A O 1
ATOM 698 N N . LYS A 1 89 ? -18.757 -1.746 23.246 1.00 79.62 89 LYS A N 1
ATOM 699 C CA . LYS A 1 89 ? -18.254 -1.821 21.862 1.00 79.62 89 LYS A CA 1
ATOM 700 C C . LYS A 1 89 ? -17.498 -3.132 21.628 1.00 79.62 89 LYS A C 1
ATOM 702 O O . LYS A 1 89 ? -17.684 -3.731 20.570 1.00 79.62 89 LYS A O 1
ATOM 707 N N . GLN A 1 90 ? -16.704 -3.575 22.600 1.00 76.38 90 GLN A N 1
ATOM 708 C CA . GLN A 1 90 ? -15.947 -4.823 22.568 1.00 76.38 90 GLN A CA 1
ATOM 709 C C . GLN A 1 90 ? -16.878 -6.041 22.528 1.00 76.38 90 GLN A C 1
ATOM 711 O O . GLN A 1 90 ? -16.799 -6.817 21.582 1.00 76.38 90 GLN A O 1
ATOM 716 N N . GLU A 1 91 ? -17.845 -6.133 23.444 1.00 76.19 91 GLU A N 1
ATOM 717 C CA . GLU A 1 91 ? -18.854 -7.206 23.465 1.00 76.19 91 GLU A CA 1
ATOM 718 C C . GLU A 1 91 ? -19.618 -7.289 22.135 1.00 76.19 91 GLU A C 1
ATOM 720 O O . GLU A 1 91 ? -19.765 -8.354 21.538 1.00 76.19 91 GLU A O 1
ATOM 725 N N . LYS A 1 92 ? -20.069 -6.142 21.604 1.00 79.81 92 LYS A N 1
ATOM 726 C CA . LYS A 1 92 ? -20.743 -6.094 20.295 1.00 79.81 92 LYS A CA 1
ATOM 727 C C . LYS A 1 92 ? -19.842 -6.563 19.153 1.00 79.81 92 LYS A C 1
ATOM 729 O O . LYS A 1 92 ? -20.346 -7.126 18.182 1.00 79.81 92 LYS A O 1
ATOM 734 N N . ARG A 1 93 ? -18.537 -6.288 19.227 1.00 79.44 93 ARG A N 1
ATOM 735 C CA . ARG A 1 93 ? -17.552 -6.734 18.235 1.00 79.44 93 ARG A CA 1
ATOM 736 C C . ARG A 1 93 ? -17.344 -8.243 18.322 1.00 79.44 93 ARG A C 1
ATOM 738 O O . ARG A 1 93 ? -17.341 -8.880 17.276 1.00 79.44 93 ARG A O 1
ATOM 745 N N . GLU A 1 94 ? -17.230 -8.796 19.523 1.00 78.69 94 GLU A N 1
ATOM 746 C CA . GLU A 1 94 ? -17.083 -10.237 19.764 1.00 78.69 94 GLU A CA 1
ATOM 747 C C . GLU A 1 94 ? -18.299 -11.016 19.265 1.00 78.69 94 GLU A C 1
ATOM 749 O O . GLU A 1 94 ? -18.140 -11.917 18.448 1.00 78.69 94 GLU A O 1
ATOM 754 N N . ILE A 1 95 ? -19.517 -10.587 19.617 1.00 77.12 95 ILE A N 1
ATOM 755 C CA . ILE A 1 95 ? -20.762 -11.196 19.112 1.00 77.12 95 ILE A CA 1
ATOM 756 C C . ILE A 1 95 ? -20.800 -11.174 17.577 1.00 77.12 95 ILE A C 1
ATOM 758 O O . ILE A 1 95 ? -21.228 -12.130 16.933 1.00 77.12 95 ILE A O 1
ATOM 762 N N . ARG A 1 96 ? -20.354 -10.074 16.962 1.00 78.00 96 ARG A N 1
ATOM 763 C CA . ARG A 1 96 ? -20.328 -9.948 15.501 1.00 78.00 96 ARG A CA 1
ATOM 764 C C . ARG A 1 96 ? -19.274 -10.858 14.861 1.00 78.00 96 ARG A C 1
ATOM 766 O O . ARG A 1 96 ? -19.523 -11.372 13.775 1.00 78.00 96 ARG A O 1
ATOM 773 N N . LEU A 1 97 ? -18.116 -11.028 15.497 1.00 76.12 97 LEU A N 1
ATOM 774 C CA . LEU A 1 97 ? -17.059 -11.935 15.041 1.00 76.12 97 LEU A CA 1
ATOM 775 C C . LEU A 1 97 ? -17.496 -13.396 15.145 1.00 76.12 97 LEU A C 1
ATOM 777 O O . LEU A 1 97 ? -17.248 -14.166 14.220 1.00 76.12 97 LEU A O 1
ATOM 781 N N . ASP A 1 98 ? -18.198 -13.745 16.219 1.00 74.00 98 ASP A N 1
ATOM 782 C CA . ASP A 1 98 ? -18.767 -15.074 16.421 1.00 74.00 98 ASP A CA 1
ATOM 783 C C . ASP A 1 98 ? -19.797 -15.407 15.329 1.00 74.00 98 ASP A C 1
ATOM 785 O O . ASP A 1 98 ? -19.652 -16.395 14.611 1.00 74.00 98 ASP A O 1
ATOM 789 N N . GLN A 1 99 ? -20.743 -14.497 15.063 1.00 70.50 99 GLN A N 1
ATOM 790 C CA . GLN A 1 99 ? -21.696 -14.625 13.947 1.00 70.50 99 GLN A CA 1
ATOM 791 C C . GLN A 1 99 ? -21.010 -14.749 12.577 1.00 70.50 99 GLN A C 1
ATOM 793 O O . GLN A 1 99 ? -21.487 -15.469 11.703 1.00 70.50 99 GLN A O 1
ATOM 798 N N . ALA A 1 100 ? -19.895 -14.047 12.378 1.00 72.88 100 ALA A N 1
ATOM 799 C CA . ALA A 1 100 ? -19.141 -14.060 11.130 1.00 72.88 100 ALA A CA 1
ATOM 800 C C . ALA A 1 100 ? -18.306 -15.330 10.928 1.00 72.88 100 ALA A C 1
ATOM 802 O O . ALA A 1 100 ? -18.019 -15.691 9.787 1.00 72.88 100 ALA A O 1
ATOM 803 N N . SER A 1 101 ? -17.922 -16.014 12.011 1.00 67.75 101 SER A N 1
ATOM 804 C CA . SER A 1 101 ? -17.230 -17.307 11.944 1.00 67.75 101 SER A CA 1
ATOM 805 C C . SER A 1 101 ? -18.097 -18.402 11.312 1.00 67.75 101 SER A C 1
ATOM 807 O O . SER A 1 101 ? -17.573 -19.295 10.653 1.00 67.75 101 SER A O 1
ATOM 809 N N . ALA A 1 102 ? -19.423 -18.281 11.424 1.00 71.50 102 ALA A N 1
ATOM 810 C CA . ALA A 1 102 ? -20.380 -19.205 10.820 1.00 71.50 102 ALA A CA 1
ATOM 811 C C . ALA A 1 102 ? -20.596 -18.974 9.310 1.00 71.50 102 ALA A C 1
ATOM 813 O O . ALA A 1 102 ? -21.229 -19.792 8.643 1.00 71.50 102 ALA A O 1
ATOM 814 N N . VAL A 1 103 ? -20.098 -17.863 8.752 1.00 76.12 103 VAL A N 1
ATOM 815 C CA . VAL A 1 103 ? -20.242 -17.530 7.330 1.00 76.12 103 VAL A CA 1
ATOM 816 C C . VAL A 1 103 ? -18.997 -17.992 6.577 1.00 76.12 103 VAL A C 1
ATOM 818 O O . VAL A 1 103 ? -18.006 -17.267 6.487 1.00 76.12 103 VAL A O 1
ATOM 821 N N . ALA A 1 104 ? -19.067 -19.192 6.003 1.00 73.31 104 ALA A N 1
ATOM 822 C CA . ALA A 1 104 ? -18.083 -19.674 5.042 1.00 73.31 104 ALA A CA 1
ATOM 823 C C . ALA A 1 104 ? -18.443 -19.201 3.625 1.00 73.31 104 ALA A C 1
ATOM 825 O O . ALA A 1 104 ? -19.611 -19.200 3.224 1.00 73.31 104 ALA A O 1
ATOM 826 N N . VAL A 1 105 ? -17.429 -18.788 2.871 1.00 79.75 105 VAL A N 1
ATOM 827 C CA . VAL A 1 105 ? -17.536 -18.522 1.436 1.00 79.75 105 VAL A CA 1
ATOM 828 C C . VAL A 1 105 ? -16.611 -19.520 0.759 1.00 79.75 105 VAL A C 1
ATOM 830 O O . VAL A 1 105 ? -15.447 -19.627 1.135 1.00 79.75 105 VAL A O 1
ATOM 833 N N . GLU A 1 106 ? -17.142 -20.251 -0.210 1.00 83.94 106 GLU A N 1
ATOM 834 C CA . GLU A 1 106 ? -16.405 -21.224 -1.008 1.00 83.94 106 GLU A CA 1
ATOM 835 C C . GLU A 1 106 ? -16.327 -20.740 -2.455 1.00 83.94 106 GLU A C 1
ATOM 837 O O . GLU A 1 106 ? -17.204 -20.011 -2.927 1.00 83.94 106 GLU A O 1
ATOM 842 N N . LEU A 1 107 ? -15.267 -21.145 -3.152 1.00 85.88 107 LEU A N 1
ATOM 843 C CA . LEU A 1 107 ? -15.117 -20.877 -4.574 1.00 85.88 107 LEU A CA 1
ATOM 844 C C . LEU A 1 107 ? -16.169 -21.681 -5.353 1.00 85.88 107 LEU A C 1
ATOM 846 O O . LEU A 1 107 ? -16.147 -22.913 -5.339 1.00 85.88 107 LEU A O 1
ATOM 850 N N . ASP A 1 108 ? -17.061 -20.996 -6.067 1.00 87.31 108 ASP A N 1
ATOM 851 C CA . ASP A 1 108 ? -18.040 -21.662 -6.928 1.00 87.31 108 ASP A CA 1
ATOM 852 C C . ASP A 1 108 ? -17.345 -22.281 -8.151 1.00 87.31 108 ASP A C 1
ATOM 854 O O . ASP A 1 108 ? -16.820 -21.578 -9.022 1.00 87.31 108 ASP A O 1
ATOM 858 N N . GLN A 1 109 ? -17.342 -23.615 -8.209 1.00 86.56 109 GLN A N 1
ATOM 859 C CA . GLN A 1 109 ? -16.724 -24.392 -9.287 1.00 86.56 109 GLN A CA 1
ATOM 860 C C . GLN A 1 109 ? -17.509 -24.330 -10.606 1.00 86.56 109 GLN A C 1
ATOM 862 O O . GLN A 1 109 ? -16.969 -24.704 -11.644 1.00 86.56 109 GLN A O 1
ATOM 867 N N . ASN A 1 110 ? -18.759 -23.852 -10.591 1.00 89.62 110 ASN A N 1
ATOM 868 C CA . ASN A 1 110 ? -19.572 -23.709 -11.803 1.00 89.62 110 ASN A CA 1
ATOM 869 C C . ASN A 1 110 ? -19.246 -22.431 -12.587 1.00 89.62 110 ASN A C 1
ATOM 871 O O . ASN A 1 110 ? -19.645 -22.295 -13.745 1.00 89.62 110 ASN A O 1
ATOM 875 N N . LEU A 1 111 ? -18.548 -21.476 -11.967 1.00 90.00 111 LEU A N 1
ATOM 876 C CA . LEU A 1 111 ? -18.151 -20.242 -12.631 1.00 90.00 111 LEU A CA 1
ATOM 877 C C . LEU A 1 111 ? -16.988 -20.488 -13.609 1.00 90.00 111 LEU A C 1
ATOM 879 O O . LEU A 1 111 ? -16.144 -21.353 -13.363 1.00 90.00 111 LEU A O 1
ATOM 883 N N . PRO A 1 112 ? -16.880 -19.691 -14.692 1.00 90.19 112 PRO A N 1
ATOM 884 C CA . PRO A 1 112 ? -15.754 -19.773 -15.620 1.00 90.19 112 PRO A CA 1
ATOM 885 C C . PRO A 1 112 ? -14.411 -19.693 -14.891 1.00 90.19 112 PRO A C 1
ATOM 887 O O . PRO A 1 112 ? -14.282 -18.932 -13.929 1.00 90.19 112 PRO A O 1
ATOM 890 N N . GLN A 1 113 ? -13.393 -20.430 -15.344 1.00 92.00 113 GLN A N 1
ATOM 891 C CA . GLN A 1 113 ? -12.073 -20.328 -14.720 1.00 92.00 113 GLN A CA 1
ATOM 892 C C . GLN A 1 113 ? -11.538 -18.889 -14.820 1.00 92.00 113 GLN A C 1
ATOM 894 O O . GLN A 1 113 ? -11.599 -18.285 -15.895 1.00 92.00 113 GLN A O 1
ATOM 899 N N . PRO A 1 114 ? -11.044 -18.322 -13.708 1.00 94.75 114 PRO A N 1
ATOM 900 C CA . PRO A 1 114 ? -10.558 -16.955 -13.687 1.00 94.75 114 PRO A CA 1
ATOM 901 C C . PRO A 1 114 ? -9.222 -16.853 -14.427 1.00 94.75 114 PRO A C 1
ATOM 903 O O . PRO A 1 114 ? -8.355 -17.716 -14.294 1.00 94.75 114 PRO A O 1
ATOM 906 N N . VAL A 1 115 ? -9.023 -15.757 -15.156 1.00 95.69 115 VAL A N 1
ATOM 907 C CA . VAL A 1 115 ? -7.710 -15.418 -15.723 1.00 95.69 115 VAL A CA 1
ATOM 908 C C . VAL A 1 115 ? -6.932 -14.593 -14.704 1.00 95.69 115 VAL A C 1
ATOM 910 O O . VAL A 1 115 ? -7.400 -13.543 -14.265 1.00 95.69 115 VAL A O 1
ATOM 913 N N . GLN A 1 116 ? -5.742 -15.049 -14.316 1.00 97.06 116 GLN A N 1
ATOM 914 C CA . GLN A 1 116 ? -4.873 -14.268 -13.440 1.00 97.06 116 GLN A CA 1
ATOM 915 C C . GLN A 1 116 ? -4.282 -13.079 -14.202 1.00 97.06 116 GLN A C 1
ATOM 917 O O . GLN A 1 116 ? -3.655 -13.270 -15.243 1.00 97.06 116 GLN A O 1
ATOM 922 N N . ILE A 1 117 ? -4.447 -11.867 -13.668 1.00 96.88 117 ILE A N 1
ATOM 923 C CA . ILE A 1 117 ? -3.959 -10.633 -14.301 1.00 96.88 117 ILE A CA 1
ATOM 924 C C . ILE A 1 117 ? -3.315 -9.681 -13.285 1.00 96.88 117 ILE A C 1
ATOM 926 O O . ILE A 1 117 ? -3.579 -9.758 -12.082 1.00 96.88 117 ILE A O 1
ATOM 930 N N . LYS A 1 118 ? -2.494 -8.741 -13.768 1.00 96.69 118 LYS A N 1
ATOM 931 C CA . LYS A 1 118 ? -2.116 -7.529 -13.019 1.00 96.69 118 LYS A CA 1
ATOM 932 C C . LYS A 1 118 ? -3.118 -6.402 -13.250 1.00 96.69 118 LYS A C 1
ATOM 934 O O . LYS A 1 118 ? -3.812 -6.380 -14.265 1.00 96.69 118 LYS A O 1
ATOM 939 N N . THR A 1 119 ? -3.165 -5.419 -12.351 1.00 94.62 119 THR A N 1
ATOM 940 C CA . THR A 1 119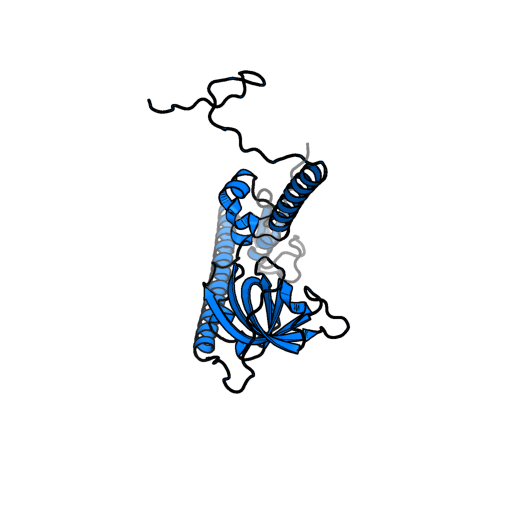 ? -4.113 -4.295 -12.482 1.00 94.62 119 THR A CA 1
ATOM 941 C C . THR A 1 119 ? -3.888 -3.484 -13.767 1.00 94.62 119 THR A C 1
ATOM 943 O O . THR A 1 119 ? -4.848 -3.051 -14.395 1.00 94.62 119 THR A O 1
ATOM 946 N N . ARG A 1 120 ? -2.652 -3.372 -14.273 1.00 94.38 120 ARG A N 1
ATOM 947 C CA . ARG A 1 120 ? -2.383 -2.752 -15.592 1.00 94.38 120 ARG A CA 1
ATOM 948 C C . ARG A 1 120 ? -3.058 -3.445 -16.787 1.00 94.38 120 ARG A C 1
ATOM 950 O O . ARG A 1 120 ? -3.169 -2.844 -17.848 1.00 94.38 120 ARG A O 1
ATOM 957 N N . GLU A 1 121 ? -3.470 -4.704 -16.646 1.00 95.31 121 GLU A N 1
ATOM 958 C CA . GLU A 1 121 ? -4.060 -5.520 -17.721 1.00 95.31 121 GLU A CA 1
ATOM 959 C C . GLU A 1 121 ? -5.597 -5.488 -17.713 1.00 95.31 121 GLU A C 1
ATOM 961 O O . GLU A 1 121 ? -6.241 -6.119 -18.553 1.00 95.31 121 GLU A O 1
ATOM 966 N N . ILE A 1 122 ? -6.193 -4.730 -16.789 1.00 94.19 122 ILE A N 1
ATOM 967 C CA . ILE A 1 122 ? -7.640 -4.529 -16.671 1.00 94.19 122 ILE A CA 1
ATOM 968 C C . ILE A 1 122 ? -8.306 -4.108 -17.995 1.00 94.19 122 ILE A C 1
ATOM 970 O O . ILE A 1 122 ? -9.324 -4.717 -18.335 1.00 94.19 122 ILE A O 1
ATOM 974 N N . PRO A 1 123 ? -7.774 -3.142 -18.781 1.00 92.31 123 PRO A N 1
ATOM 975 C CA . PRO A 1 123 ? -8.445 -2.686 -20.003 1.00 92.31 123 PRO A CA 1
ATOM 976 C C . PRO A 1 123 ? -8.703 -3.805 -21.022 1.00 92.31 123 PRO A C 1
ATOM 978 O O . PRO A 1 123 ? -9.709 -3.782 -21.725 1.00 92.31 123 PRO A O 1
ATOM 981 N N . SER A 1 124 ? -7.830 -4.815 -21.065 1.00 94.62 124 SER A N 1
ATOM 982 C CA . SER A 1 124 ? -7.933 -5.957 -21.983 1.00 94.62 124 SER A CA 1
ATOM 983 C C . SER A 1 124 ? -8.827 -7.090 -21.460 1.00 94.62 124 SER A C 1
ATOM 985 O O . SER A 1 124 ? -9.037 -8.078 -22.164 1.00 94.62 124 SER A O 1
ATOM 987 N N . ASN A 1 125 ? -9.334 -6.982 -20.228 1.00 95.38 125 ASN A N 1
ATOM 988 C CA . ASN A 1 125 ? -10.055 -8.049 -19.528 1.00 95.38 125 ASN A CA 1
ATOM 989 C C . ASN A 1 125 ? -11.423 -7.607 -18.981 1.00 95.38 125 ASN A C 1
ATOM 991 O O . ASN A 1 125 ? -11.980 -8.245 -18.089 1.00 95.38 125 ASN A O 1
ATOM 995 N N . ILE A 1 126 ? -11.995 -6.539 -19.539 1.00 94.56 126 ILE A N 1
ATOM 996 C CA . ILE A 1 126 ? -13.365 -6.109 -19.234 1.00 94.56 126 ILE A CA 1
ATOM 997 C C . ILE A 1 126 ? -14.358 -7.223 -19.612 1.00 94.56 126 ILE A C 1
ATOM 999 O O . ILE A 1 126 ? -14.196 -7.899 -20.630 1.00 94.56 126 ILE A O 1
ATOM 1003 N N . ASN A 1 127 ? -15.390 -7.410 -18.786 1.00 94.94 127 ASN A N 1
ATOM 1004 C CA . ASN A 1 127 ? -16.415 -8.457 -18.871 1.00 94.94 127 ASN A CA 1
ATOM 1005 C C . ASN A 1 127 ? -15.879 -9.891 -18.731 1.00 94.94 127 ASN A C 1
ATOM 1007 O O . ASN A 1 127 ? -16.560 -10.848 -19.101 1.00 94.94 127 ASN A O 1
ATOM 1011 N N . ARG A 1 128 ? -14.661 -10.066 -18.203 1.00 95.44 128 ARG A N 1
ATOM 1012 C CA . ARG A 1 128 ? -14.081 -11.383 -17.915 1.00 95.44 128 ARG A CA 1
ATOM 1013 C C . ARG A 1 128 ? -13.970 -11.608 -16.419 1.00 95.44 128 ARG A C 1
ATOM 1015 O O . ARG A 1 128 ? -13.744 -10.668 -15.657 1.00 95.44 128 ARG A O 1
ATOM 1022 N N . ARG A 1 129 ? -14.096 -12.876 -16.021 1.00 96.75 129 ARG A N 1
ATOM 1023 C CA . ARG A 1 129 ? -13.775 -13.314 -14.665 1.00 96.75 129 ARG A CA 1
ATOM 1024 C C . ARG A 1 129 ? -12.262 -13.412 -14.514 1.00 96.75 129 ARG A C 1
ATOM 1026 O O . ARG A 1 129 ? -11.597 -14.081 -15.305 1.00 96.75 129 ARG A O 1
ATOM 1033 N N . VAL A 1 130 ? -11.725 -12.738 -13.510 1.00 97.38 130 VAL A N 1
ATOM 1034 C CA . VAL A 1 130 ? -10.287 -12.603 -13.287 1.00 97.38 130 VAL A CA 1
ATOM 1035 C C . VAL A 1 130 ? -9.913 -12.920 -11.849 1.00 97.38 130 VAL A C 1
ATOM 1037 O O . VAL A 1 130 ? -10.760 -12.893 -10.957 1.00 97.38 130 VAL A O 1
ATOM 1040 N N . LEU A 1 131 ? -8.629 -13.203 -11.650 1.00 97.31 131 LEU A N 1
ATOM 1041 C CA . LEU A 1 131 ? -7.980 -13.339 -10.353 1.00 97.31 131 LEU A CA 1
ATOM 1042 C C . LEU A 1 131 ? -6.917 -12.246 -10.220 1.00 97.31 131 LEU A C 1
ATOM 1044 O O . LEU A 1 131 ? -5.981 -12.185 -11.022 1.00 97.31 131 LEU A O 1
ATOM 1048 N N . VAL A 1 132 ? -7.048 -11.398 -9.201 1.00 97.44 132 VAL A N 1
ATOM 1049 C CA . VAL A 1 132 ? -6.112 -10.298 -8.939 1.00 97.44 132 VAL A CA 1
ATOM 1050 C C . VAL A 1 132 ? -5.568 -10.399 -7.521 1.00 97.44 132 VAL A C 1
ATOM 1052 O O . VAL A 1 132 ? -6.321 -10.452 -6.552 1.00 97.44 132 VAL A O 1
ATOM 1055 N N . TYR A 1 133 ? -4.243 -10.391 -7.405 1.00 98.12 133 TYR A N 1
ATOM 1056 C CA . TYR A 1 133 ? -3.535 -10.305 -6.130 1.00 98.12 133 TYR A CA 1
ATOM 1057 C C . TYR A 1 133 ? -3.156 -8.857 -5.848 1.00 98.12 133 TYR A C 1
ATOM 1059 O O . TYR A 1 133 ? -2.661 -8.170 -6.744 1.00 98.12 133 TYR A O 1
ATOM 1067 N N . GLY A 1 134 ? -3.317 -8.409 -4.606 1.00 97.31 134 GLY A N 1
ATOM 1068 C CA . GLY A 1 134 ? -2.920 -7.056 -4.238 1.00 97.31 134 GLY A CA 1
ATOM 1069 C C . GLY A 1 134 ? -2.905 -6.791 -2.742 1.00 97.31 134 GLY A C 1
ATOM 1070 O O . GLY A 1 134 ? -3.353 -7.597 -1.926 1.00 97.31 134 GLY A O 1
ATOM 1071 N N . TRP A 1 135 ? -2.382 -5.619 -2.405 1.00 97.50 135 TRP A N 1
ATOM 1072 C CA . TRP A 1 135 ? -2.516 -5.006 -1.093 1.00 97.50 135 TRP A CA 1
ATOM 1073 C C . TRP A 1 135 ? -3.809 -4.212 -1.041 1.00 97.50 135 TRP A C 1
ATOM 1075 O O . TRP A 1 135 ? -4.151 -3.508 -1.990 1.00 97.50 135 TRP A O 1
ATOM 1085 N N . VAL A 1 136 ? -4.511 -4.307 0.078 1.00 97.00 136 VAL A N 1
ATOM 1086 C CA . VAL A 1 136 ? -5.673 -3.480 0.365 1.00 97.00 136 VAL A CA 1
ATOM 1087 C C . VAL A 1 136 ? -5.199 -2.061 0.629 1.00 97.00 136 VAL A C 1
ATOM 1089 O O . VAL A 1 136 ? -4.499 -1.802 1.601 1.00 97.00 136 VAL A O 1
ATOM 1092 N N . ASP A 1 137 ? -5.592 -1.146 -0.240 1.00 94.75 137 ASP A N 1
ATOM 1093 C CA . ASP A 1 137 ? -5.261 0.264 -0.132 1.00 94.75 137 ASP A CA 1
ATOM 1094 C C . ASP A 1 137 ? -6.256 1.002 0.764 1.00 94.75 137 ASP A C 1
ATOM 1096 O O . ASP A 1 137 ? -5.885 1.653 1.734 1.00 94.75 137 ASP A O 1
ATOM 1100 N N . SER A 1 138 ? -7.547 0.811 0.500 1.00 93.75 138 SER A N 1
ATOM 1101 C CA . SER A 1 138 ? -8.620 1.407 1.290 1.00 93.75 138 SER A CA 1
ATOM 1102 C C . SER A 1 138 ? -9.825 0.480 1.386 1.00 93.75 138 SER A C 1
ATOM 1104 O O . SER A 1 138 ? -10.096 -0.336 0.501 1.00 93.75 138 SER A O 1
ATOM 1106 N N . ILE A 1 139 ? -10.558 0.601 2.495 1.00 94.88 139 ILE A N 1
ATOM 1107 C CA . ILE A 1 139 ? -11.753 -0.195 2.781 1.00 94.88 139 ILE A CA 1
ATOM 1108 C C . ILE A 1 139 ? -12.884 0.758 3.144 1.00 94.88 139 ILE A C 1
ATOM 1110 O O . ILE A 1 139 ? -12.811 1.472 4.143 1.00 94.88 139 ILE A O 1
ATOM 1114 N N . ARG A 1 140 ? -13.977 0.719 2.383 1.00 94.00 140 ARG A N 1
ATOM 1115 C CA . ARG A 1 140 ? -15.200 1.472 2.682 1.00 94.00 140 ARG A CA 1
ATOM 1116 C C . ARG A 1 140 ? -16.362 0.510 2.881 1.00 94.00 140 ARG A C 1
ATOM 1118 O O . ARG A 1 140 ? -16.706 -0.250 1.983 1.00 94.00 140 ARG A O 1
ATOM 1125 N N . ARG A 1 141 ? -17.019 0.564 4.040 1.00 92.88 141 ARG A N 1
ATOM 1126 C CA . ARG A 1 141 ? -18.217 -0.244 4.329 1.00 92.88 141 ARG A CA 1
ATOM 1127 C C . ARG A 1 141 ? -19.473 0.615 4.228 1.00 92.88 141 ARG A C 1
ATOM 1129 O O . ARG A 1 141 ? -19.535 1.685 4.824 1.00 92.88 141 ARG A O 1
ATOM 1136 N N . GLN A 1 142 ? -20.480 0.132 3.504 1.00 91.88 142 GLN A N 1
ATOM 1137 C CA . GLN A 1 142 ? -21.796 0.759 3.410 1.00 91.88 142 GLN A CA 1
ATOM 1138 C C . GLN A 1 142 ? -22.840 -0.186 4.015 1.00 91.88 142 GLN A C 1
ATOM 1140 O O . GLN A 1 142 ? -23.291 -1.153 3.402 1.00 91.88 142 GLN A O 1
ATOM 1145 N N . GLY A 1 143 ? -23.202 0.080 5.271 1.00 89.44 143 GLY A N 1
ATOM 1146 C CA . GLY A 1 143 ? -24.052 -0.815 6.050 1.00 89.44 143 GLY A CA 1
ATOM 1147 C C . GLY A 1 143 ? -23.373 -2.157 6.355 1.00 89.44 143 GLY A C 1
ATOM 1148 O O . GLY A 1 143 ? -22.157 -2.236 6.522 1.00 89.44 143 GLY A O 1
ATOM 1149 N N . LYS A 1 144 ? -24.178 -3.219 6.474 1.00 85.06 144 LYS A N 1
ATOM 1150 C CA . LYS A 1 144 ? -23.707 -4.584 6.785 1.00 85.06 144 LYS A CA 1
ATOM 1151 C C . LYS A 1 144 ? -23.572 -5.496 5.560 1.00 85.06 144 LYS A C 1
ATOM 1153 O O . LYS A 1 144 ? -23.104 -6.615 5.714 1.00 85.06 144 LYS A O 1
ATOM 1158 N N . LYS A 1 145 ? -24.042 -5.049 4.391 1.00 91.44 145 LYS A N 1
ATOM 1159 C CA . LYS A 1 145 ? -24.192 -5.883 3.187 1.00 91.44 145 LYS A CA 1
ATOM 1160 C C . LYS A 1 145 ? -23.289 -5.478 2.027 1.00 91.44 145 LYS A C 1
ATOM 1162 O O . LYS A 1 145 ? -23.307 -6.151 1.006 1.00 91.44 145 LYS A O 1
ATOM 1167 N N . LEU A 1 146 ? -22.545 -4.382 2.159 1.00 93.94 146 LEU A N 1
ATOM 1168 C CA . LEU A 1 146 ? -21.722 -3.876 1.073 1.00 93.94 146 LEU A CA 1
ATOM 1169 C C . LEU A 1 146 ? -20.379 -3.378 1.600 1.00 93.94 146 LEU A C 1
ATOM 1171 O O . LEU A 1 146 ? -20.311 -2.569 2.531 1.00 93.94 146 LEU A O 1
ATOM 1175 N N . MET A 1 147 ? -19.310 -3.868 0.986 1.00 95.50 147 MET A N 1
ATOM 1176 C CA . MET A 1 147 ? -17.933 -3.506 1.284 1.00 95.50 147 MET A CA 1
ATOM 1177 C C . MET A 1 147 ? -17.197 -3.246 -0.026 1.00 95.50 147 MET A C 1
ATOM 1179 O O . MET A 1 147 ? -17.188 -4.086 -0.919 1.00 95.50 147 MET A O 1
ATOM 1183 N N . PHE A 1 148 ? -16.583 -2.076 -0.122 1.00 95.81 148 PHE A N 1
ATOM 1184 C CA . PHE A 1 148 ? -15.712 -1.686 -1.218 1.00 95.81 148 PHE A CA 1
ATOM 1185 C C . PHE A 1 148 ? -14.272 -1.815 -0.739 1.00 95.81 148 PHE A C 1
ATOM 1187 O O . PHE A 1 148 ? -13.914 -1.240 0.293 1.00 95.81 148 PHE A O 1
ATOM 1194 N N . ILE A 1 149 ? -13.472 -2.574 -1.474 1.00 96.62 149 ILE A N 1
ATOM 1195 C CA . ILE A 1 149 ? -12.044 -2.748 -1.231 1.00 96.62 149 ILE A CA 1
ATOM 1196 C C . ILE A 1 149 ? -11.323 -2.181 -2.444 1.00 96.62 149 ILE A C 1
ATOM 1198 O O . ILE A 1 149 ? -11.500 -2.688 -3.548 1.00 96.62 149 ILE A O 1
ATOM 1202 N N . THR A 1 150 ? -10.500 -1.160 -2.258 1.00 96.50 150 THR A N 1
ATOM 1203 C CA . THR A 1 150 ? -9.546 -0.759 -3.294 1.00 96.50 150 THR A CA 1
ATOM 1204 C C . THR A 1 150 ? -8.283 -1.575 -3.090 1.00 96.50 150 THR A C 1
ATOM 1206 O O . THR A 1 150 ? -7.714 -1.548 -2.000 1.00 96.50 150 THR A O 1
ATOM 1209 N N . ILE A 1 151 ? -7.848 -2.311 -4.110 1.00 96.62 151 ILE A N 1
ATOM 1210 C CA . ILE A 1 151 ? -6.576 -3.037 -4.086 1.00 96.62 151 ILE A CA 1
ATOM 1211 C C . ILE A 1 151 ? -5.548 -2.353 -4.982 1.00 96.62 151 ILE A C 1
ATOM 1213 O O . ILE A 1 151 ? -5.904 -1.749 -5.995 1.00 96.62 151 ILE A O 1
ATOM 1217 N N . ARG A 1 152 ? -4.271 -2.497 -4.632 1.00 95.50 152 ARG A N 1
ATOM 1218 C CA . ARG A 1 152 ? -3.127 -2.079 -5.445 1.00 95.50 152 ARG A CA 1
ATOM 1219 C C . ARG A 1 152 ? -2.108 -3.205 -5.559 1.00 95.50 152 ARG A C 1
ATOM 1221 O O . ARG A 1 152 ? -1.884 -3.942 -4.605 1.00 95.50 152 ARG A O 1
ATOM 1228 N N . ASP A 1 153 ? -1.450 -3.319 -6.707 1.00 94.94 153 ASP A N 1
ATOM 1229 C CA . ASP A 1 153 ? -0.404 -4.331 -6.955 1.00 94.94 153 ASP A CA 1
ATOM 1230 C C . ASP A 1 153 ? 0.925 -3.724 -7.441 1.00 94.94 153 ASP A C 1
ATOM 1232 O O . ASP A 1 153 ? 1.827 -4.439 -7.878 1.00 94.94 153 ASP A O 1
ATOM 1236 N N . GLY A 1 154 ? 1.031 -2.393 -7.393 1.00 91.31 154 GLY A N 1
ATOM 1237 C CA . GLY A 1 154 ? 2.164 -1.621 -7.901 1.00 91.31 154 GLY A CA 1
ATOM 1238 C C . GLY A 1 154 ? 2.040 -1.208 -9.371 1.00 91.31 154 GLY A C 1
ATOM 1239 O O . GLY A 1 154 ? 2.763 -0.304 -9.792 1.00 91.31 154 GLY A O 1
ATOM 1240 N N . SER A 1 155 ? 1.120 -1.799 -10.135 1.00 90.06 155 SER A N 1
ATOM 1241 C CA . SER A 1 155 ? 0.858 -1.434 -11.534 1.00 90.06 155 SER A CA 1
ATOM 1242 C C . SER A 1 155 ? -0.388 -0.561 -11.729 1.00 90.06 155 SER A C 1
ATOM 1244 O O . SER A 1 155 ? -0.575 0.003 -12.804 1.00 90.06 155 SER A O 1
ATOM 1246 N N . GLY A 1 156 ? -1.186 -0.395 -10.676 1.00 91.81 156 GLY A N 1
ATOM 1247 C CA . GLY A 1 156 ? -2.418 0.379 -10.678 1.00 91.81 156 GLY A CA 1
ATOM 1248 C C . GLY A 1 156 ? -3.285 0.066 -9.460 1.00 91.81 156 GLY A C 1
ATOM 1249 O O . GLY A 1 156 ? -2.854 -0.626 -8.529 1.00 91.81 156 GLY A O 1
ATOM 1250 N N . TYR A 1 157 ? -4.509 0.587 -9.502 1.00 94.56 157 TYR A N 1
ATOM 1251 C CA . TYR A 1 157 ? -5.538 0.424 -8.480 1.00 94.56 157 TYR A CA 1
ATOM 1252 C C . TYR A 1 157 ? -6.782 -0.219 -9.093 1.00 94.56 157 TYR A C 1
ATOM 1254 O O . TYR A 1 157 ? -7.110 0.044 -10.250 1.00 94.56 157 TYR A O 1
ATOM 1262 N N . LEU A 1 158 ? -7.492 -1.029 -8.309 1.00 96.00 158 LEU A N 1
ATOM 1263 C CA . LEU A 1 158 ? -8.755 -1.648 -8.704 1.00 96.00 158 L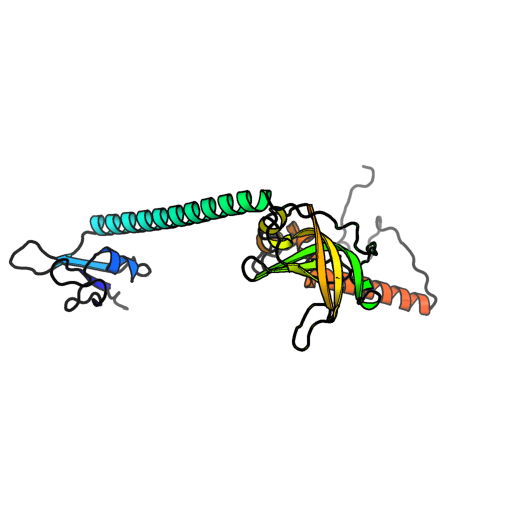EU A CA 1
ATOM 1264 C C . LEU A 1 158 ? -9.752 -1.598 -7.548 1.00 96.00 158 LEU A C 1
ATOM 1266 O O . LEU A 1 158 ? -9.481 -2.114 -6.464 1.00 96.00 158 LEU A O 1
ATOM 1270 N N . GLN A 1 159 ? -10.928 -1.019 -7.792 1.00 96.81 159 GLN A N 1
ATOM 1271 C CA . GLN A 1 159 ? -12.044 -1.107 -6.855 1.00 96.81 159 GLN A CA 1
ATOM 1272 C C . GLN A 1 159 ? -12.728 -2.469 -6.994 1.00 96.81 159 GLN A C 1
ATOM 1274 O O . GLN A 1 159 ? -13.185 -2.834 -8.073 1.00 96.81 159 GLN A O 1
ATOM 1279 N N . CYS A 1 160 ? -12.844 -3.190 -5.887 1.00 96.75 160 CYS A N 1
ATOM 1280 C CA . CYS A 1 160 ? -13.548 -4.457 -5.772 1.00 96.75 160 CYS A CA 1
ATOM 1281 C C . CYS A 1 160 ? -14.791 -4.280 -4.893 1.00 96.75 160 CYS A C 1
ATOM 1283 O O . CYS A 1 160 ? -14.724 -3.693 -3.809 1.00 96.75 160 CYS A O 1
ATOM 1285 N N . VAL A 1 161 ? -15.929 -4.797 -5.347 1.00 96.12 161 VAL A N 1
ATOM 1286 C CA . VAL A 1 161 ? -17.218 -4.700 -4.656 1.00 96.12 161 VAL A CA 1
ATOM 1287 C C . VAL A 1 161 ? -17.593 -6.067 -4.098 1.00 96.12 161 VAL A C 1
ATOM 1289 O O . VAL A 1 161 ? -17.879 -6.987 -4.859 1.00 96.12 161 VAL A O 1
ATOM 1292 N N . CYS A 1 162 ? -17.621 -6.188 -2.772 1.00 95.75 162 CYS A N 1
ATOM 1293 C CA . CYS A 1 162 ? -18.030 -7.390 -2.050 1.00 95.75 162 CYS A CA 1
ATOM 1294 C C . CYS A 1 162 ? -19.427 -7.188 -1.449 1.00 95.75 162 CYS A C 1
ATOM 1296 O O . CYS A 1 162 ? -19.627 -6.294 -0.618 1.00 95.75 162 CYS A O 1
ATOM 1298 N N . ALA A 1 163 ? -20.383 -8.033 -1.839 1.00 94.06 163 ALA A N 1
ATOM 1299 C CA . ALA A 1 163 ? -21.771 -7.970 -1.384 1.00 94.06 163 ALA A CA 1
ATOM 1300 C C . ALA A 1 163 ? -22.160 -9.157 -0.485 1.00 94.06 163 ALA A C 1
ATOM 1302 O O . ALA A 1 163 ? -21.565 -10.235 -0.541 1.00 94.06 163 ALA A O 1
ATOM 1303 N N . ASP A 1 164 ? -23.174 -8.942 0.353 1.00 91.25 164 ASP A N 1
ATOM 1304 C CA . ASP A 1 164 ? -23.830 -9.948 1.194 1.00 91.25 164 ASP A CA 1
ATOM 1305 C C . ASP A 1 164 ? -22.844 -10.816 1.993 1.00 91.25 164 ASP A C 1
ATOM 1307 O O . ASP A 1 164 ? -22.181 -10.307 2.900 1.00 91.25 164 ASP A O 1
ATOM 1311 N N . LYS A 1 165 ? -22.734 -12.113 1.679 1.00 90.44 165 LYS A N 1
ATOM 1312 C CA . LYS A 1 165 ? -21.893 -13.067 2.420 1.00 90.44 165 LYS A CA 1
ATOM 1313 C C . LYS A 1 165 ? -20.416 -12.667 2.398 1.00 90.44 165 LYS A C 1
ATOM 1315 O O . LYS A 1 165 ? -19.751 -12.760 3.426 1.00 90.44 165 LYS A O 1
ATOM 1320 N N . LEU A 1 166 ? -19.929 -12.126 1.277 1.00 90.94 166 LEU A N 1
ATOM 1321 C CA . LEU A 1 166 ? -18.519 -11.761 1.084 1.00 90.94 166 LEU A CA 1
ATOM 1322 C C . LEU A 1 166 ? -18.037 -10.651 2.023 1.00 90.94 166 LEU A C 1
ATOM 1324 O O . LEU A 1 166 ? -16.835 -10.507 2.230 1.00 90.94 166 LEU A O 1
ATOM 1328 N N . CYS A 1 167 ? -18.955 -9.858 2.584 1.00 90.06 167 CYS A N 1
ATOM 1329 C CA . CYS A 1 167 ? -18.636 -8.788 3.533 1.00 90.06 167 CYS A CA 1
ATOM 1330 C C . CYS A 1 167 ? -18.982 -9.125 4.994 1.00 90.06 167 CYS A C 1
ATOM 1332 O O . CYS A 1 167 ? -18.782 -8.297 5.887 1.00 90.06 167 CYS A O 1
ATOM 1334 N N . GLN A 1 168 ? -19.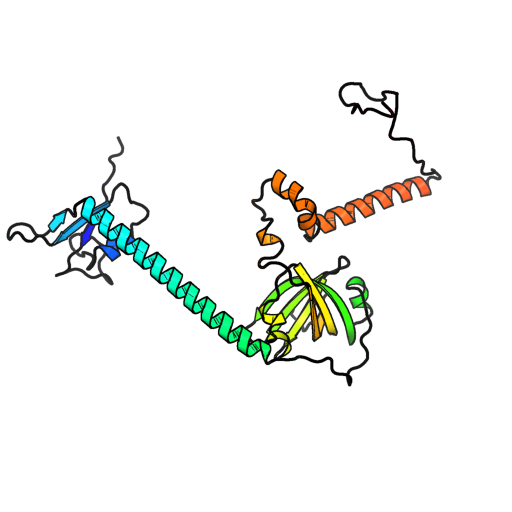496 -10.332 5.237 1.00 88.88 168 GLN A N 1
ATOM 1335 C CA . GLN A 1 168 ? -19.948 -10.799 6.549 1.00 88.88 168 GLN A CA 1
ATOM 1336 C C . GLN A 1 168 ? -19.063 -11.904 7.132 1.00 88.88 168 GLN A C 1
ATOM 1338 O O . GLN A 1 168 ? -19.288 -12.296 8.271 1.00 88.88 168 GLN A O 1
ATOM 1343 N N . THR A 1 169 ? -18.061 -12.380 6.389 1.00 88.81 169 THR A N 1
ATOM 1344 C CA . THR A 1 169 ? -17.080 -13.354 6.884 1.00 88.81 169 THR A CA 1
ATOM 1345 C C . THR A 1 169 ? -16.210 -12.761 7.989 1.00 88.81 169 THR A C 1
ATOM 1347 O O . THR A 1 169 ? -16.031 -11.543 8.083 1.00 88.81 169 THR A O 1
ATOM 1350 N N . ASN A 1 170 ? -15.614 -13.622 8.817 1.00 88.00 170 ASN A N 1
ATOM 1351 C CA . ASN A 1 170 ? -14.675 -13.185 9.852 1.00 88.00 170 ASN A CA 1
ATOM 1352 C C . ASN A 1 170 ? -13.509 -12.377 9.239 1.00 88.00 170 ASN A C 1
ATOM 1354 O O . ASN A 1 170 ? -13.212 -11.267 9.687 1.00 88.00 170 ASN A O 1
ATOM 1358 N N . HIS A 1 171 ? -12.962 -12.853 8.114 1.00 90.19 171 HIS A N 1
ATOM 1359 C CA . HIS A 1 171 ? -11.941 -12.136 7.347 1.00 90.19 171 HIS A CA 1
ATOM 1360 C C . HIS A 1 171 ? -12.414 -10.743 6.916 1.00 90.19 171 HIS A C 1
ATOM 1362 O O . HIS A 1 171 ? -11.682 -9.773 7.090 1.00 90.19 171 HIS A O 1
ATOM 1368 N N . ALA A 1 172 ? -13.653 -10.604 6.428 1.00 90.25 172 ALA A N 1
ATOM 1369 C CA . ALA A 1 172 ? -14.208 -9.312 6.031 1.00 90.25 172 ALA A CA 1
ATOM 1370 C C . ALA A 1 172 ? -14.325 -8.323 7.195 1.00 90.25 172 ALA A C 1
ATOM 1372 O O . ALA A 1 172 ? -14.234 -7.117 6.971 1.00 90.25 172 ALA A O 1
ATOM 1373 N N . LEU A 1 173 ? -14.558 -8.795 8.423 1.00 89.19 173 LEU A N 1
ATOM 1374 C CA . LEU A 1 173 ? -14.664 -7.944 9.612 1.00 89.19 173 LEU A CA 1
ATOM 1375 C C . LEU A 1 173 ? -13.303 -7.529 10.172 1.00 89.19 173 LEU A C 1
ATOM 1377 O O . LEU A 1 173 ? -13.183 -6.413 10.679 1.00 89.19 173 LEU A O 1
ATOM 1381 N N . LEU A 1 174 ? -12.307 -8.410 10.082 1.00 90.81 174 LEU A N 1
ATOM 1382 C CA . LEU A 1 174 ? -10.945 -8.150 10.549 1.00 90.81 174 LEU A CA 1
ATOM 1383 C C . LEU A 1 174 ? -10.096 -7.372 9.543 1.00 90.81 174 LEU A C 1
ATOM 1385 O O . LEU A 1 174 ? -9.126 -6.744 9.958 1.00 90.81 174 LEU A O 1
ATOM 1389 N N . LEU A 1 175 ? -10.464 -7.391 8.257 1.00 94.69 175 LEU A N 1
ATOM 1390 C CA . LEU A 1 175 ? -9.689 -6.779 7.182 1.00 94.69 175 LEU A CA 1
ATOM 1391 C C . LEU A 1 175 ? -9.303 -5.325 7.494 1.00 94.69 175 LEU A C 1
ATOM 1393 O O . LEU A 1 175 ? -10.158 -4.490 7.818 1.00 94.69 175 LEU A O 1
ATOM 1397 N N . SER A 1 176 ? -8.013 -5.048 7.337 1.00 95.19 176 SER A N 1
ATOM 1398 C CA . SER A 1 176 ? -7.356 -3.758 7.543 1.00 95.19 176 SER A CA 1
ATOM 1399 C C . SER A 1 176 ? -6.611 -3.323 6.270 1.00 95.19 176 SER A C 1
ATOM 1401 O O . SER A 1 176 ? -6.220 -4.185 5.472 1.00 95.19 176 SER A O 1
ATOM 1403 N N . PRO A 1 177 ? -6.392 -2.010 6.057 1.00 95.25 177 PRO A N 1
ATOM 1404 C CA . PRO A 1 177 ? -5.480 -1.534 5.018 1.00 95.25 177 PRO A CA 1
ATOM 1405 C C . PRO A 1 177 ? -4.085 -2.156 5.171 1.00 95.25 177 PRO A C 1
ATOM 1407 O O . PRO A 1 177 ? -3.698 -2.545 6.270 1.00 95.25 177 PRO A O 1
ATOM 1410 N N . GLU A 1 178 ? -3.344 -2.262 4.072 1.00 95.75 178 GLU A N 1
ATOM 1411 C CA . GLU A 1 178 ? -2.071 -2.988 3.927 1.00 95.75 178 GLU A CA 1
ATOM 1412 C C . GLU A 1 178 ? -2.155 -4.520 4.009 1.00 95.75 178 GLU A C 1
ATOM 1414 O O . GLU A 1 178 ? -1.149 -5.194 3.767 1.00 95.75 178 GLU A O 1
ATOM 1419 N N . SER A 1 179 ? -3.328 -5.099 4.290 1.00 97.19 179 SER A N 1
ATOM 1420 C CA . SER A 1 179 ? -3.520 -6.553 4.201 1.00 97.19 179 SER A CA 1
ATOM 1421 C C . SER A 1 179 ? -3.341 -7.033 2.761 1.00 97.19 179 SER A C 1
ATOM 1423 O O . SER A 1 179 ? -3.641 -6.305 1.818 1.00 97.19 179 SER A O 1
ATOM 1425 N N . THR A 1 180 ? -2.892 -8.271 2.573 1.00 97.81 180 THR A N 1
ATOM 1426 C CA . THR A 1 180 ? -2.776 -8.876 1.236 1.00 97.81 180 THR A CA 1
ATOM 1427 C C . THR A 1 180 ? -3.948 -9.800 0.968 1.00 97.81 180 THR A C 1
ATOM 1429 O O . THR A 1 180 ? -4.320 -10.611 1.816 1.00 97.81 180 THR A O 1
ATOM 1432 N N . VAL A 1 181 ? -4.540 -9.666 -0.214 1.00 97.75 181 VAL A N 1
ATOM 1433 C CA . VAL A 1 181 ? -5.744 -10.395 -0.615 1.00 97.75 181 VAL A CA 1
ATOM 1434 C C . VAL A 1 181 ? -5.607 -10.931 -2.034 1.00 97.75 181 VAL A C 1
ATOM 1436 O O . VAL A 1 181 ? -4.865 -10.378 -2.855 1.00 97.75 181 VAL A O 1
ATOM 1439 N N . CYS A 1 182 ? -6.354 -11.990 -2.330 1.00 96.69 182 CYS A N 1
ATOM 1440 C CA . CYS A 1 182 ? -6.666 -12.382 -3.697 1.00 96.69 182 CYS A CA 1
ATOM 1441 C C . CYS A 1 182 ? -8.161 -12.172 -3.949 1.00 96.69 182 CYS A C 1
ATOM 1443 O O . CYS A 1 182 ? -9.002 -12.540 -3.130 1.00 96.69 182 CYS A O 1
ATOM 1445 N N . MET A 1 183 ? -8.486 -11.534 -5.068 1.00 97.25 183 MET A N 1
ATOM 1446 C CA . MET A 1 183 ? -9.848 -11.172 -5.444 1.00 97.25 183 MET A CA 1
ATOM 1447 C C . MET A 1 183 ? -10.230 -11.914 -6.719 1.00 97.25 183 MET A C 1
ATOM 1449 O O . MET A 1 183 ? -9.519 -11.819 -7.722 1.00 97.25 183 MET A O 1
ATOM 1453 N N . TYR A 1 184 ? -11.365 -12.603 -6.683 1.00 97.62 184 TYR A N 1
ATOM 1454 C CA . TYR A 1 184 ? -11.995 -13.245 -7.827 1.00 97.62 184 TYR A CA 1
ATOM 1455 C C . TYR A 1 184 ? -13.277 -12.499 -8.166 1.00 97.62 184 TYR A C 1
ATOM 1457 O O . TYR A 1 184 ? -14.083 -12.174 -7.289 1.00 97.62 184 TYR A O 1
ATOM 1465 N N . GLY A 1 185 ? -13.471 -12.201 -9.441 1.00 96.69 185 GLY A N 1
ATOM 1466 C CA . GLY A 1 185 ? -14.658 -11.473 -9.857 1.00 96.69 185 GLY A CA 1
ATOM 1467 C C . GLY A 1 185 ? -14.659 -11.116 -11.322 1.00 96.69 185 GLY A C 1
ATOM 1468 O O . GLY A 1 185 ? -13.678 -11.324 -12.035 1.00 96.69 185 GLY A O 1
ATOM 1469 N N . VAL A 1 186 ? -15.773 -10.546 -11.764 1.00 97.12 186 VAL A N 1
ATOM 1470 C CA . VAL A 1 186 ? -15.929 -10.038 -13.128 1.00 97.12 186 VAL A CA 1
ATOM 1471 C C . VAL A 1 186 ? -15.619 -8.548 -13.150 1.00 97.12 186 VAL A C 1
ATOM 1473 O O . VAL A 1 186 ? -16.158 -7.792 -12.340 1.00 97.12 186 VAL A O 1
ATOM 1476 N N . ILE A 1 187 ? -14.761 -8.118 -14.076 1.00 96.12 187 ILE A N 1
ATOM 1477 C CA . ILE A 1 187 ? -14.511 -6.691 -14.309 1.00 96.12 187 ILE A CA 1
ATOM 1478 C C . ILE A 1 187 ? -15.682 -6.109 -15.092 1.00 96.12 187 ILE A C 1
ATOM 1480 O O . ILE A 1 187 ? -15.938 -6.521 -16.220 1.00 96.12 187 ILE A O 1
ATOM 1484 N N . ASN A 1 188 ? -16.336 -5.104 -14.527 1.00 94.12 188 ASN A N 1
ATOM 1485 C CA . ASN A 1 188 ? -17.465 -4.408 -15.122 1.00 94.12 188 ASN A CA 1
ATOM 1486 C C . ASN A 1 188 ? -17.145 -2.923 -15.303 1.00 94.12 188 ASN A C 1
ATOM 1488 O O . ASN A 1 188 ? -16.450 -2.306 -14.495 1.00 94.12 188 ASN A O 1
ATOM 1492 N N . THR A 1 189 ? -17.679 -2.325 -16.365 1.00 91.31 189 THR A N 1
ATOM 1493 C CA . THR A 1 189 ? -17.655 -0.868 -16.532 1.00 91.31 189 THR A CA 1
ATOM 1494 C C . THR A 1 189 ? -18.564 -0.200 -15.509 1.00 91.31 189 THR A C 1
ATOM 1496 O O . THR A 1 189 ? -19.616 -0.739 -15.159 1.00 91.31 189 THR A O 1
ATOM 1499 N N . LEU A 1 190 ? -18.189 0.996 -15.061 1.00 87.50 190 LEU A N 1
ATOM 1500 C CA . LEU A 1 190 ? -18.983 1.722 -14.077 1.00 87.50 190 LEU A CA 1
ATOM 1501 C C . LEU A 1 190 ? -20.347 2.165 -14.637 1.00 87.50 190 LEU A C 1
ATOM 1503 O O . LEU A 1 190 ? -20.442 2.578 -15.796 1.00 87.50 190 LEU A O 1
ATOM 1507 N N . PRO A 1 191 ? -21.402 2.168 -13.801 1.00 80.06 191 PRO A N 1
ATOM 1508 C CA . PRO A 1 191 ? -22.649 2.853 -14.113 1.00 80.06 191 PRO A CA 1
ATOM 1509 C C . PRO A 1 191 ? -22.429 4.354 -14.337 1.00 80.06 191 PRO A C 1
ATOM 1511 O O . PRO A 1 191 ? -21.558 4.968 -13.713 1.00 80.06 191 PRO A O 1
ATOM 1514 N N . VAL A 1 192 ? -23.282 4.964 -15.164 1.00 79.44 192 VAL A N 1
ATOM 1515 C CA . VAL A 1 192 ? -23.251 6.408 -15.443 1.00 79.44 192 VAL A CA 1
ATOM 1516 C C . VAL A 1 192 ? -23.283 7.210 -14.133 1.00 79.44 192 VAL A C 1
ATOM 1518 O O . VAL A 1 192 ? -24.138 6.987 -13.278 1.00 79.44 192 VAL A O 1
ATOM 1521 N N . GLY A 1 193 ? -22.338 8.142 -13.977 1.00 81.06 193 GLY A N 1
ATOM 1522 C CA . GLY A 1 193 ? -22.237 9.029 -12.811 1.00 81.06 193 GLY A CA 1
ATOM 1523 C C . GLY A 1 193 ? -21.421 8.487 -11.631 1.00 81.06 193 GLY A C 1
ATOM 1524 O O . GLY A 1 193 ? -21.253 9.205 -10.648 1.00 81.06 193 GLY A O 1
ATOM 1525 N N . LYS A 1 194 ? -20.886 7.259 -11.703 1.00 82.44 194 LYS A N 1
ATOM 1526 C CA . LYS A 1 194 ? -19.944 6.732 -10.702 1.00 82.44 194 LYS A CA 1
ATOM 1527 C C . LYS A 1 194 ? -18.495 6.873 -11.161 1.00 82.44 194 LYS A C 1
ATOM 1529 O O . LYS A 1 194 ? -18.198 6.786 -12.347 1.00 82.44 194 LYS A O 1
ATOM 1534 N N . ILE A 1 195 ? -17.597 7.058 -10.195 1.00 82.62 195 ILE A N 1
ATOM 1535 C CA . ILE A 1 195 ? -16.157 7.206 -10.416 1.00 82.62 195 ILE A CA 1
ATOM 1536 C C . ILE A 1 195 ? -15.439 6.133 -9.598 1.00 82.62 195 ILE A C 1
ATOM 1538 O O . ILE A 1 195 ? -15.701 5.984 -8.404 1.00 82.62 195 ILE A O 1
ATOM 1542 N N . ALA A 1 196 ? -14.543 5.396 -10.247 1.00 82.06 196 ALA A N 1
ATOM 1543 C CA . ALA A 1 196 ? -13.609 4.468 -9.620 1.00 82.06 196 ALA A CA 1
ATOM 1544 C C . ALA A 1 196 ? -12.291 4.459 -10.416 1.00 82.06 196 ALA A C 1
ATOM 1546 O O . ALA A 1 196 ? -12.291 4.853 -11.592 1.00 82.06 196 ALA A O 1
ATOM 1547 N N . PRO A 1 197 ? -11.173 4.025 -9.805 1.00 80.50 197 PRO A N 1
ATOM 1548 C CA . PRO A 1 197 ? -9.889 3.940 -10.491 1.00 80.50 197 PRO A CA 1
ATOM 1549 C C . PRO A 1 197 ? -9.992 3.126 -11.786 1.00 80.50 197 PRO A C 1
ATOM 1551 O O . PRO A 1 197 ? -10.552 2.034 -11.802 1.00 80.50 197 PRO A O 1
ATOM 1554 N N . GLY A 1 198 ? -9.487 3.680 -12.890 1.00 79.75 198 GLY A N 1
ATOM 1555 C CA . GLY A 1 198 ? -9.530 3.024 -14.202 1.00 79.75 198 GLY A CA 1
ATOM 1556 C C . GLY A 1 198 ? -10.912 2.961 -14.870 1.00 79.75 198 GLY A C 1
ATOM 1557 O O . GLY A 1 198 ? -11.030 2.341 -15.921 1.00 79.75 198 GLY A O 1
ATOM 1558 N N . GLY A 1 199 ? -11.954 3.586 -14.304 1.00 87.50 199 GLY A N 1
ATOM 1559 C CA . GLY A 1 199 ? -13.293 3.624 -14.911 1.00 87.50 199 GLY A CA 1
ATOM 1560 C C . GLY A 1 199 ? -14.061 2.295 -14.858 1.00 87.50 199 GLY A C 1
ATOM 1561 O O . GLY A 1 199 ? -15.100 2.149 -15.506 1.00 87.50 199 GLY A O 1
ATOM 1562 N N . VAL A 1 200 ? -13.564 1.331 -14.084 1.00 93.12 200 VAL A N 1
ATOM 1563 C CA . VAL A 1 200 ? -14.139 -0.008 -13.940 1.00 93.12 200 VAL A CA 1
ATOM 1564 C C . VAL A 1 200 ? -14.178 -0.425 -12.473 1.00 93.12 200 VAL A C 1
ATOM 1566 O O . VAL A 1 200 ? -13.506 0.156 -11.621 1.00 93.12 200 VAL A O 1
ATOM 1569 N N . GLU A 1 201 ? -14.943 -1.466 -12.178 1.00 94.94 201 GLU A N 1
ATOM 1570 C CA . GLU A 1 201 ? -14.941 -2.130 -10.880 1.00 94.94 201 GLU A CA 1
ATOM 1571 C C . GLU A 1 201 ? -14.985 -3.648 -11.048 1.00 94.94 201 GLU A C 1
ATOM 1573 O O . GLU A 1 201 ? -15.533 -4.167 -12.017 1.00 94.94 201 GLU A O 1
ATOM 1578 N N . LEU A 1 202 ? -14.404 -4.374 -10.098 1.00 96.50 202 LEU A N 1
ATOM 1579 C CA . LEU A 1 202 ? -14.508 -5.823 -10.020 1.00 96.50 202 LEU A CA 1
ATOM 1580 C C . LEU A 1 202 ? -15.691 -6.178 -9.122 1.00 96.50 202 LEU A C 1
ATOM 1582 O O . LEU A 1 202 ? -15.684 -5.893 -7.923 1.00 96.50 202 LEU A O 1
ATOM 1586 N N . THR A 1 203 ? -16.716 -6.805 -9.690 1.00 96.75 203 THR A N 1
ATOM 1587 C CA . THR A 1 203 ? -17.795 -7.410 -8.905 1.00 96.75 203 THR A CA 1
ATOM 1588 C C . THR A 1 203 ? -17.287 -8.735 -8.360 1.00 96.75 203 THR A C 1
ATOM 1590 O O . THR A 1 203 ? -17.081 -9.680 -9.120 1.00 96.75 203 THR A O 1
ATOM 1593 N N . CYS A 1 204 ? -17.025 -8.768 -7.054 1.00 96.62 204 CYS A N 1
ATOM 1594 C CA . CYS A 1 204 ? -16.378 -9.890 -6.392 1.00 96.62 204 CYS A CA 1
ATOM 1595 C C . CYS A 1 204 ? -17.360 -11.054 -6.242 1.00 96.62 204 CYS A C 1
ATOM 1597 O O . CYS A 1 204 ? -18.471 -10.861 -5.745 1.00 96.62 204 CYS A O 1
ATOM 1599 N N . ASP A 1 205 ? -16.934 -12.245 -6.654 1.00 95.38 205 ASP A N 1
ATOM 1600 C CA . ASP A 1 205 ? -17.646 -13.503 -6.407 1.00 95.38 205 ASP A CA 1
ATOM 1601 C C . ASP A 1 205 ? -16.997 -14.314 -5.278 1.00 95.38 205 ASP A C 1
ATOM 1603 O O . ASP A 1 205 ? -17.696 -14.996 -4.528 1.00 95.38 205 ASP A O 1
ATOM 1607 N N . TYR A 1 206 ? -15.683 -14.173 -5.097 1.00 95.38 206 TYR A N 1
ATOM 1608 C CA . TYR A 1 206 ? -14.912 -14.854 -4.069 1.00 95.38 206 TYR A CA 1
ATOM 1609 C C . TYR A 1 206 ? -13.636 -14.068 -3.750 1.00 95.38 206 TYR A C 1
ATOM 1611 O O . TYR A 1 206 ? -13.064 -13.407 -4.614 1.00 95.38 206 TYR A O 1
ATOM 1619 N N . TRP A 1 207 ? -13.168 -14.117 -2.507 1.00 96.00 207 TRP A N 1
ATOM 1620 C CA . TRP A 1 207 ? -11.878 -13.537 -2.148 1.00 96.00 207 TRP A CA 1
ATOM 1621 C C . TRP A 1 207 ? -11.292 -14.217 -0.920 1.00 96.00 207 TRP A C 1
ATOM 1623 O O . TRP A 1 207 ? -12.025 -14.695 -0.051 1.00 96.00 207 TRP A O 1
ATOM 1633 N N . GLU A 1 208 ? -9.967 -14.202 -0.829 1.00 94.69 208 GLU A N 1
ATOM 1634 C CA . GLU A 1 208 ? -9.241 -14.734 0.319 1.00 94.69 208 GLU A CA 1
ATOM 1635 C C . GLU A 1 208 ? -8.329 -13.670 0.918 1.00 94.69 208 GLU A C 1
ATOM 1637 O O . GLU A 1 208 ? -7.739 -12.833 0.226 1.00 94.69 208 GLU A O 1
ATOM 1642 N N . LEU A 1 209 ? -8.196 -13.735 2.239 1.00 95.75 209 LEU A N 1
ATOM 1643 C CA . LEU A 1 209 ? -7.188 -13.003 2.982 1.00 95.75 209 LEU A CA 1
ATOM 1644 C C . LEU A 1 209 ? -5.913 -13.849 3.018 1.00 95.75 209 LEU A C 1
ATOM 1646 O O . LEU A 1 209 ? -5.911 -14.913 3.628 1.00 95.75 209 LEU A O 1
ATOM 1650 N N . ILE A 1 210 ? -4.842 -13.367 2.388 1.00 96.19 210 ILE A N 1
ATOM 1651 C CA . ILE A 1 210 ? -3.544 -14.056 2.350 1.00 96.19 210 ILE A CA 1
ATOM 1652 C C . ILE A 1 210 ? -2.763 -13.752 3.628 1.00 96.19 210 ILE A C 1
ATOM 1654 O O . ILE A 1 210 ? -2.301 -14.658 4.315 1.00 96.19 210 ILE A O 1
ATOM 1658 N N . ALA A 1 211 ? -2.630 -12.467 3.962 1.00 96.50 211 ALA A N 1
ATOM 1659 C CA . ALA A 1 211 ? -1.998 -12.030 5.200 1.00 96.50 211 ALA A CA 1
ATOM 1660 C C . ALA A 1 211 ? -2.682 -10.777 5.746 1.00 96.50 211 ALA A C 1
ATOM 1662 O O . ALA A 1 211 ? -2.860 -9.787 5.031 1.00 96.50 211 ALA A O 1
ATOM 1663 N N . LEU A 1 212 ? -3.034 -10.831 7.030 1.00 96.12 212 LEU A N 1
ATOM 1664 C CA . LEU A 1 212 ? -3.625 -9.719 7.763 1.00 96.12 212 LEU A CA 1
ATOM 1665 C C . LEU A 1 212 ? -2.548 -8.706 8.165 1.00 96.12 212 LEU A C 1
ATOM 1667 O O . LEU A 1 212 ? -1.519 -9.082 8.725 1.00 96.12 212 LEU A O 1
ATOM 1671 N N . ALA A 1 213 ? -2.811 -7.425 7.927 1.00 94.75 213 ALA A N 1
ATOM 1672 C CA . ALA A 1 213 ? -1.972 -6.335 8.408 1.00 94.75 213 ALA A CA 1
ATOM 1673 C C . ALA A 1 213 ? -2.468 -5.776 9.758 1.00 94.75 213 ALA A C 1
ATOM 1675 O O . ALA A 1 213 ? -3.650 -5.916 10.099 1.00 94.75 213 ALA A O 1
ATOM 1676 N N . PRO A 1 214 ? -1.600 -5.102 10.533 1.00 92.00 214 PRO A N 1
ATOM 1677 C CA . PRO A 1 214 ? -2.013 -4.396 11.741 1.00 92.00 214 PRO A CA 1
ATOM 1678 C C . PRO A 1 214 ? -3.154 -3.390 11.483 1.00 92.00 214 PRO A C 1
ATOM 1680 O O . PRO A 1 214 ? -3.254 -2.819 10.392 1.00 92.00 214 PRO A O 1
ATOM 1683 N N . PRO A 1 215 ? -4.038 -3.154 12.469 1.00 88.44 215 PRO A N 1
ATOM 1684 C CA . PRO A 1 215 ? -5.122 -2.191 12.320 1.00 88.44 215 PRO A CA 1
ATOM 1685 C C . PRO A 1 215 ? -4.580 -0.773 12.098 1.00 88.44 215 PRO A C 1
ATOM 1687 O O . PRO A 1 215 ? -3.581 -0.382 12.691 1.00 88.44 215 PRO A O 1
ATOM 1690 N N . GLY A 1 216 ? -5.270 0.001 11.259 1.00 82.31 216 GLY A N 1
ATOM 1691 C CA . GLY A 1 216 ? -4.897 1.381 10.925 1.00 82.31 216 GLY A CA 1
ATOM 1692 C C . GLY A 1 216 ? -3.895 1.521 9.772 1.00 82.31 216 GLY A C 1
ATOM 1693 O O . GLY A 1 216 ? -3.721 2.623 9.266 1.00 82.31 216 GLY A O 1
ATOM 1694 N N . GLY A 1 217 ? -3.307 0.419 9.289 1.00 84.50 217 GLY A N 1
ATOM 1695 C CA . GLY A 1 217 ? -2.478 0.422 8.083 1.00 84.50 217 GLY A CA 1
ATOM 1696 C C . GLY A 1 217 ? -1.260 1.342 8.189 1.00 84.50 217 GLY A C 1
ATOM 1697 O O . GLY A 1 217 ? -0.626 1.439 9.238 1.00 84.50 217 GLY A O 1
ATOM 1698 N N . LEU A 1 218 ? -0.926 2.009 7.083 1.00 84.31 218 LEU A N 1
ATOM 1699 C CA . LEU A 1 218 ? 0.229 2.904 6.998 1.00 84.31 218 LEU A CA 1
ATOM 1700 C C . LEU A 1 218 ? 0.064 4.166 7.862 1.00 84.31 218 LEU A C 1
ATOM 1702 O O . LEU A 1 218 ? 1.017 4.567 8.527 1.00 84.31 218 LEU A O 1
ATOM 1706 N N . GLU A 1 219 ? -1.145 4.733 7.912 1.00 83.12 219 GLU A N 1
ATOM 1707 C CA . GLU A 1 219 ? -1.461 5.971 8.648 1.00 83.12 219 GLU A CA 1
ATOM 1708 C C . GLU A 1 219 ? -1.279 5.841 10.166 1.00 83.12 219 GLU A C 1
ATOM 1710 O O . GLU A 1 219 ? -1.014 6.824 10.854 1.00 83.12 219 GLU A O 1
ATOM 1715 N N . ALA A 1 220 ? -1.381 4.621 10.703 1.00 84.81 220 ALA A N 1
ATOM 1716 C CA . ALA A 1 220 ? -1.131 4.361 12.119 1.00 84.81 220 ALA A CA 1
ATOM 1717 C C . ALA A 1 220 ? 0.351 4.489 12.511 1.00 84.81 220 ALA A C 1
ATOM 1719 O O . ALA A 1 220 ? 0.654 4.647 13.693 1.00 84.81 220 ALA A O 1
ATOM 1720 N N . VAL A 1 221 ? 1.266 4.386 11.542 1.00 84.06 221 VAL A N 1
ATOM 1721 C CA . VAL A 1 221 ? 2.720 4.455 11.762 1.00 84.06 221 VAL A CA 1
ATOM 1722 C C . VAL A 1 221 ? 3.294 5.775 11.254 1.00 84.06 221 VAL A C 1
ATOM 1724 O O . VAL A 1 221 ? 4.186 6.337 11.883 1.00 84.06 221 VAL A O 1
ATOM 1727 N N . LEU A 1 222 ? 2.795 6.261 10.117 1.00 85.00 222 LEU A N 1
ATOM 1728 C CA . LEU A 1 222 ? 3.254 7.476 9.456 1.00 85.00 222 LEU A CA 1
ATOM 1729 C C . LEU A 1 222 ? 2.062 8.365 9.125 1.00 85.00 222 LEU A C 1
ATOM 1731 O O . LEU A 1 222 ? 1.209 7.991 8.324 1.00 85.00 222 LEU A O 1
ATOM 1735 N N . ASN A 1 223 ? 2.051 9.562 9.698 1.00 81.06 223 ASN A N 1
ATOM 1736 C CA . ASN A 1 223 ? 1.097 10.617 9.376 1.00 81.06 223 ASN A CA 1
ATOM 1737 C C . ASN A 1 223 ? 1.811 11.819 8.733 1.00 81.06 223 ASN A C 1
ATOM 1739 O O . ASN A 1 223 ? 3.039 11.909 8.749 1.00 81.06 223 ASN A O 1
ATOM 1743 N N . GLU A 1 224 ? 1.046 12.758 8.177 1.00 75.69 224 GLU A N 1
ATOM 1744 C CA . GLU A 1 224 ? 1.595 13.967 7.534 1.00 75.69 224 GLU A CA 1
ATOM 1745 C C . GLU A 1 224 ? 2.396 14.851 8.508 1.00 75.69 224 GLU A C 1
ATOM 1747 O O . GLU A 1 224 ? 3.311 15.563 8.102 1.00 75.69 224 GLU A O 1
ATOM 1752 N N . GLU A 1 225 ? 2.098 14.759 9.805 1.00 83.56 225 GLU A N 1
ATOM 1753 C CA . GLU A 1 225 ? 2.772 15.496 10.879 1.00 83.56 225 GLU A CA 1
ATOM 1754 C C . GLU A 1 225 ? 4.064 14.813 11.371 1.00 83.56 225 GLU A C 1
ATOM 1756 O O . GLU A 1 225 ? 4.764 15.344 12.237 1.00 83.56 225 GLU A O 1
ATOM 1761 N N . SER A 1 226 ? 4.398 13.629 10.846 1.00 87.56 226 SER A N 1
ATOM 1762 C CA . SER A 1 226 ? 5.582 12.874 11.258 1.00 87.56 226 SER A CA 1
ATOM 1763 C C . SER A 1 226 ? 6.853 13.633 10.889 1.00 87.56 226 SER A C 1
ATOM 1765 O O . SER A 1 226 ? 7.017 14.082 9.754 1.00 87.56 226 SER A O 1
ATOM 1767 N N . ASN A 1 227 ? 7.794 13.737 11.830 1.00 91.38 227 ASN A N 1
ATOM 1768 C CA . ASN A 1 227 ? 9.062 14.419 11.578 1.00 91.38 227 ASN A CA 1
ATOM 1769 C C . ASN A 1 227 ? 9.910 13.690 10.502 1.00 91.38 227 ASN A C 1
ATOM 1771 O O . ASN A 1 227 ? 9.736 12.484 10.288 1.00 91.38 227 ASN A O 1
ATOM 1775 N N . PRO A 1 228 ? 10.851 14.387 9.833 1.00 91.38 228 PRO A N 1
ATOM 1776 C CA . PRO A 1 228 ? 11.646 13.795 8.753 1.00 91.38 228 PRO A CA 1
ATOM 1777 C C . PRO A 1 228 ? 12.409 12.523 9.151 1.00 91.38 228 PRO A C 1
ATOM 1779 O O . PRO A 1 228 ? 12.439 11.567 8.379 1.00 91.38 228 PRO A O 1
ATOM 1782 N N . ASP A 1 229 ? 12.963 12.463 10.365 1.00 93.50 229 ASP A N 1
ATOM 1783 C CA . ASP A 1 229 ? 13.699 11.284 10.846 1.00 93.50 229 ASP A CA 1
ATOM 1784 C C . ASP A 1 229 ? 12.801 10.044 10.956 1.00 93.50 229 ASP A C 1
ATOM 1786 O O . ASP A 1 229 ? 13.188 8.946 10.552 1.00 93.50 229 ASP A O 1
ATOM 1790 N N . THR A 1 230 ? 11.568 10.203 11.446 1.00 90.62 230 THR A N 1
ATOM 1791 C CA . THR A 1 230 ? 10.590 9.107 11.512 1.00 90.62 230 THR A CA 1
ATOM 1792 C C . THR A 1 230 ? 10.200 8.650 10.111 1.00 90.62 230 THR A C 1
ATOM 1794 O O . THR A 1 230 ? 10.148 7.447 9.850 1.00 90.62 230 THR A O 1
ATOM 1797 N N . GLN A 1 231 ? 9.996 9.590 9.183 1.00 89.19 231 GLN A N 1
ATOM 1798 C CA . GLN A 1 231 ? 9.707 9.258 7.786 1.00 89.19 231 GLN A CA 1
ATOM 1799 C C . GLN A 1 231 ? 10.841 8.448 7.141 1.00 89.19 231 GLN A C 1
ATOM 1801 O O . GLN A 1 231 ? 10.573 7.472 6.440 1.00 89.19 231 GLN A O 1
ATOM 1806 N N . LEU A 1 232 ? 12.104 8.796 7.414 1.00 91.75 232 LEU A N 1
ATOM 1807 C CA . LEU A 1 232 ? 13.267 8.052 6.923 1.00 91.75 232 LEU A CA 1
ATOM 1808 C C . LEU A 1 232 ? 13.384 6.663 7.566 1.00 91.75 232 LEU A C 1
ATOM 1810 O O . LEU A 1 232 ? 13.604 5.680 6.855 1.00 91.75 232 LEU A O 1
ATOM 1814 N N . ASN A 1 233 ? 13.155 6.544 8.876 1.00 94.19 233 ASN A N 1
ATOM 1815 C CA . ASN A 1 233 ? 13.175 5.254 9.575 1.00 94.19 233 ASN A CA 1
ATOM 1816 C C . ASN A 1 233 ? 12.109 4.285 9.034 1.00 94.19 233 ASN A C 1
ATOM 1818 O O . ASN A 1 233 ? 12.362 3.090 8.863 1.00 94.19 233 ASN A O 1
ATOM 1822 N N . PHE A 1 234 ? 10.929 4.803 8.687 1.00 93.38 234 PHE A N 1
ATOM 1823 C CA . PHE A 1 234 ? 9.830 4.026 8.112 1.00 93.38 234 PHE A CA 1
ATOM 1824 C C . PHE A 1 234 ? 9.687 4.214 6.595 1.00 93.38 234 PHE A C 1
ATOM 1826 O O . PHE A 1 234 ? 8.618 3.976 6.028 1.00 93.38 234 PHE A O 1
ATOM 1833 N N . ARG A 1 235 ? 10.778 4.560 5.894 1.00 92.69 235 ARG A N 1
ATOM 1834 C CA . ARG A 1 235 ? 10.758 4.829 4.445 1.00 92.69 235 ARG A CA 1
ATOM 1835 C C . ARG A 1 235 ? 10.212 3.659 3.625 1.00 92.69 235 ARG A C 1
ATOM 1837 O O . ARG A 1 235 ? 9.559 3.871 2.610 1.00 92.69 235 ARG A O 1
ATOM 1844 N N . HIS A 1 236 ? 10.424 2.426 4.083 1.00 93.44 236 HIS A N 1
ATOM 1845 C CA . HIS A 1 236 ? 9.885 1.207 3.471 1.00 93.44 236 HIS A CA 1
ATOM 1846 C C . HIS A 1 236 ? 8.345 1.148 3.455 1.00 93.44 236 HIS A C 1
ATOM 1848 O O . HIS A 1 236 ? 7.768 0.527 2.559 1.00 93.44 236 HIS A O 1
ATOM 1854 N N . LEU A 1 237 ? 7.676 1.787 4.421 1.00 92.44 237 LEU A N 1
ATOM 1855 C CA . LEU A 1 237 ? 6.228 1.992 4.403 1.00 92.44 237 LEU A CA 1
ATOM 1856 C C . LEU A 1 237 ? 5.888 3.193 3.532 1.00 92.44 237 LEU A C 1
ATOM 1858 O O . LEU A 1 237 ? 5.061 3.063 2.640 1.00 92.44 237 LEU A O 1
ATOM 1862 N N . GLN A 1 238 ? 6.579 4.321 3.708 1.00 89.81 238 GLN A N 1
ATOM 1863 C CA . GLN A 1 238 ? 6.321 5.540 2.937 1.00 89.81 238 GLN A CA 1
ATOM 1864 C C . GLN A 1 238 ? 6.394 5.309 1.418 1.00 89.81 238 GLN A C 1
ATOM 1866 O O . GLN A 1 238 ? 5.568 5.827 0.681 1.00 89.81 238 GLN A O 1
ATOM 1871 N N . LEU A 1 239 ? 7.308 4.461 0.937 1.00 92.06 239 LEU A N 1
ATOM 1872 C CA . LEU A 1 239 ? 7.420 4.066 -0.476 1.00 92.06 239 LEU A CA 1
ATOM 1873 C C . LEU A 1 239 ? 6.165 3.379 -1.046 1.00 92.06 239 LEU A C 1
ATOM 1875 O O . LEU A 1 239 ? 6.062 3.224 -2.261 1.00 92.06 239 LEU A O 1
ATOM 1879 N N . ARG A 1 240 ? 5.225 2.956 -0.195 1.00 91.94 240 ARG A N 1
ATOM 1880 C CA . ARG A 1 240 ? 3.950 2.345 -0.589 1.00 91.94 240 ARG A CA 1
ATOM 1881 C C . ARG A 1 240 ? 2.843 3.364 -0.833 1.00 91.94 240 ARG A C 1
ATOM 1883 O O . ARG A 1 240 ? 1.833 2.982 -1.420 1.00 91.94 240 ARG A O 1
ATOM 1890 N N . THR A 1 241 ? 3.014 4.614 -0.398 1.00 89.56 241 THR A N 1
ATOM 1891 C CA . THR A 1 241 ? 2.048 5.678 -0.685 1.00 89.56 241 THR A CA 1
ATOM 1892 C C . THR A 1 241 ? 2.028 5.980 -2.177 1.00 89.56 241 THR A C 1
ATOM 1894 O O . THR A 1 241 ? 3.017 5.779 -2.896 1.00 89.56 241 THR A O 1
ATOM 1897 N N . GLU A 1 242 ? 0.890 6.467 -2.662 1.00 88.62 242 GLU A N 1
ATOM 1898 C CA . GLU A 1 242 ? 0.733 6.812 -4.072 1.00 88.62 242 GLU A CA 1
ATOM 1899 C C . GLU A 1 242 ? 1.793 7.831 -4.511 1.00 88.62 242 GLU A C 1
ATOM 1901 O O . GLU A 1 242 ? 2.514 7.597 -5.481 1.00 88.62 242 GLU A O 1
ATOM 1906 N N . GLU A 1 243 ? 1.970 8.903 -3.740 1.00 89.94 243 GLU A N 1
ATOM 1907 C CA . GLU A 1 243 ? 2.923 9.971 -4.036 1.00 89.94 243 GLU A CA 1
ATOM 1908 C C . GLU A 1 243 ? 4.367 9.461 -4.105 1.00 89.94 243 GLU A C 1
ATOM 1910 O O . GLU A 1 243 ? 5.040 9.613 -5.127 1.00 89.94 243 GLU A O 1
ATOM 1915 N N . THR A 1 244 ? 4.854 8.805 -3.047 1.00 91.25 244 THR A N 1
ATOM 1916 C CA . THR A 1 244 ? 6.267 8.404 -2.992 1.00 91.25 244 THR A CA 1
ATOM 1917 C C . THR A 1 244 ? 6.564 7.293 -4.002 1.00 91.25 244 THR A C 1
ATOM 1919 O O . THR A 1 244 ? 7.623 7.304 -4.636 1.00 91.25 244 THR A O 1
ATOM 1922 N N . SER A 1 245 ? 5.626 6.364 -4.221 1.00 92.81 245 SER A N 1
ATOM 1923 C CA . SER A 1 245 ? 5.776 5.347 -5.267 1.00 92.81 245 SER A CA 1
ATOM 1924 C C . SER A 1 245 ? 5.826 5.973 -6.668 1.00 92.81 245 SER A C 1
ATOM 1926 O O . SER A 1 245 ? 6.649 5.568 -7.491 1.00 92.81 245 SER A O 1
ATOM 1928 N N . ASN A 1 246 ? 5.018 7.005 -6.936 1.00 93.12 246 ASN A N 1
ATOM 1929 C CA . ASN A 1 246 ? 5.040 7.743 -8.199 1.00 93.12 246 ASN A CA 1
ATOM 1930 C C . ASN A 1 246 ? 6.356 8.498 -8.408 1.00 93.12 246 ASN A C 1
ATOM 1932 O O . ASN A 1 246 ? 6.909 8.431 -9.506 1.00 93.12 246 ASN A O 1
ATOM 1936 N N . ILE A 1 247 ? 6.918 9.122 -7.368 1.00 95.69 247 ILE A N 1
ATOM 1937 C CA . ILE A 1 247 ? 8.244 9.760 -7.440 1.00 95.69 247 ILE A CA 1
ATOM 1938 C C . ILE A 1 247 ? 9.311 8.743 -7.871 1.00 95.69 247 ILE A C 1
ATOM 1940 O O . ILE A 1 247 ? 10.108 9.020 -8.768 1.00 95.69 247 ILE A O 1
ATOM 1944 N N . MET A 1 248 ? 9.300 7.533 -7.301 1.00 95.75 248 MET A N 1
ATOM 1945 C CA . MET A 1 248 ? 10.250 6.480 -7.688 1.00 95.75 248 MET A CA 1
ATOM 1946 C C . MET A 1 248 ? 10.061 6.022 -9.140 1.00 95.75 248 MET A C 1
ATOM 1948 O O . MET A 1 248 ? 11.044 5.791 -9.848 1.00 95.75 248 MET A O 1
ATOM 1952 N N . ARG A 1 249 ? 8.812 5.934 -9.617 1.00 94.44 249 ARG A N 1
ATOM 1953 C CA . ARG A 1 249 ? 8.514 5.625 -11.027 1.00 94.44 249 ARG A CA 1
ATOM 1954 C C . ARG A 1 249 ? 9.040 6.717 -11.961 1.00 94.44 249 ARG A C 1
ATOM 1956 O O . ARG A 1 249 ? 9.649 6.389 -12.978 1.00 94.44 249 ARG A O 1
ATOM 1963 N N . VAL A 1 250 ? 8.849 7.991 -11.615 1.00 96.94 250 VAL A N 1
ATOM 1964 C CA . VAL A 1 250 ? 9.381 9.127 -12.387 1.00 96.94 250 VAL A CA 1
ATOM 1965 C C . VAL A 1 250 ? 10.903 9.078 -12.429 1.00 96.94 250 VAL A C 1
ATOM 1967 O O . VAL A 1 250 ? 11.473 9.175 -13.511 1.00 96.94 250 VAL A O 1
ATOM 1970 N N . ASN A 1 251 ? 11.562 8.837 -11.293 1.00 97.19 251 ASN A N 1
ATOM 1971 C CA . ASN A 1 251 ? 13.017 8.703 -11.238 1.00 97.19 251 ASN A CA 1
ATOM 1972 C C . ASN A 1 251 ? 13.523 7.570 -12.152 1.00 97.19 251 ASN A C 1
ATOM 1974 O O . ASN A 1 251 ? 14.451 7.759 -12.934 1.00 97.19 251 ASN A O 1
ATOM 1978 N N . SER A 1 252 ? 12.858 6.410 -12.131 1.00 97.94 252 SER A N 1
ATOM 1979 C CA . SER A 1 252 ? 13.171 5.298 -13.038 1.00 97.94 252 SER A CA 1
ATOM 1980 C C . SER A 1 252 ? 13.050 5.698 -14.516 1.00 97.94 252 SER A C 1
ATOM 1982 O O . SER A 1 252 ? 13.932 5.373 -15.313 1.00 97.94 252 SER A O 1
ATOM 1984 N N . ARG A 1 253 ? 11.998 6.441 -14.887 1.00 97.88 253 ARG A N 1
ATOM 1985 C CA . ARG A 1 253 ? 11.802 6.927 -16.263 1.00 97.88 253 ARG A CA 1
ATOM 1986 C C . ARG A 1 253 ? 12.804 8.002 -16.665 1.00 97.88 253 ARG A C 1
ATOM 1988 O O . ARG A 1 253 ? 13.270 7.971 -17.799 1.00 97.88 253 ARG A O 1
ATOM 1995 N N . ALA A 1 254 ? 13.172 8.896 -15.754 1.00 98.31 254 ALA A N 1
ATOM 1996 C CA . ALA A 1 254 ? 14.199 9.901 -15.995 1.00 98.31 254 ALA A CA 1
ATOM 1997 C C . ALA A 1 254 ? 15.549 9.238 -16.306 1.00 98.31 254 ALA A C 1
ATOM 1999 O O . ALA A 1 254 ? 16.158 9.540 -17.328 1.00 98.31 254 ALA A O 1
ATOM 2000 N N . LEU A 1 255 ? 15.974 8.267 -15.488 1.00 98.31 255 LEU A N 1
ATOM 2001 C CA . LEU A 1 255 ? 17.211 7.515 -15.723 1.00 98.31 255 LEU A CA 1
ATOM 2002 C C . LEU A 1 255 ? 17.193 6.761 -17.058 1.00 98.31 255 LEU A C 1
ATOM 2004 O O . LEU A 1 255 ? 18.210 6.715 -17.747 1.00 98.31 255 LEU A O 1
ATOM 2008 N N . GLN A 1 256 ? 16.051 6.182 -17.440 1.00 98.50 256 GLN A N 1
ATOM 2009 C CA . GLN A 1 256 ? 15.907 5.550 -18.753 1.00 98.50 256 GLN A CA 1
ATOM 2010 C C . GLN A 1 256 ? 16.086 6.571 -19.884 1.00 98.50 256 GLN A C 1
ATOM 2012 O O . GLN A 1 256 ? 16.869 6.326 -20.794 1.00 98.50 256 GLN A O 1
ATOM 2017 N N . ALA A 1 257 ? 15.439 7.735 -19.791 1.00 98.56 257 ALA A N 1
ATOM 2018 C CA . ALA A 1 257 ? 15.543 8.782 -20.805 1.00 98.56 257 ALA A CA 1
ATOM 2019 C C . ALA A 1 257 ? 16.984 9.291 -20.986 1.00 98.56 257 ALA A C 1
ATOM 2021 O O . ALA A 1 257 ? 17.413 9.517 -22.116 1.00 98.56 257 ALA A O 1
ATOM 2022 N N . PHE A 1 258 ? 17.756 9.417 -19.898 1.00 98.44 258 PHE A N 1
ATOM 2023 C CA . PHE A 1 258 ? 19.184 9.746 -19.983 1.00 98.44 258 PHE A CA 1
ATOM 2024 C C . PHE A 1 258 ? 19.971 8.688 -20.763 1.00 98.44 258 PHE A C 1
ATOM 2026 O O . PHE A 1 258 ? 20.743 9.038 -21.656 1.00 98.44 258 PHE A O 1
ATOM 2033 N N . ARG A 1 259 ? 19.761 7.399 -20.466 1.00 98.31 259 ARG A N 1
ATOM 2034 C CA . ARG A 1 259 ? 20.436 6.309 -21.190 1.00 98.31 259 ARG A CA 1
ATOM 2035 C C . ARG A 1 259 ? 20.049 6.281 -22.664 1.00 98.31 259 ARG A C 1
ATOM 2037 O O . ARG A 1 259 ? 20.932 6.177 -23.513 1.00 98.31 259 ARG A O 1
ATOM 2044 N N . ASP A 1 260 ? 18.761 6.423 -22.967 1.00 98.44 260 ASP A N 1
ATOM 2045 C CA . ASP A 1 260 ? 18.249 6.422 -24.340 1.00 98.44 260 ASP A CA 1
ATOM 2046 C C . ASP A 1 260 ? 18.848 7.581 -25.151 1.00 98.44 260 ASP A C 1
ATOM 2048 O O . ASP A 1 260 ? 19.272 7.388 -26.290 1.00 98.44 260 ASP A O 1
ATOM 2052 N N . HIS A 1 261 ? 18.957 8.768 -24.546 1.00 98.62 261 HIS A N 1
ATOM 2053 C CA . HIS A 1 261 ? 19.566 9.942 -25.170 1.00 98.62 261 HIS A CA 1
ATOM 2054 C C . HIS A 1 261 ? 21.036 9.710 -25.554 1.00 98.62 261 HIS A C 1
ATOM 2056 O O . HIS A 1 261 ? 21.412 9.922 -26.707 1.00 98.62 261 HIS A O 1
ATOM 2062 N N . TYR A 1 262 ? 21.867 9.243 -24.617 1.00 98.50 262 TYR A N 1
ATOM 2063 C CA . TYR A 1 262 ? 23.283 8.978 -24.893 1.00 98.50 262 TYR A CA 1
ATOM 2064 C C . TYR A 1 262 ? 23.480 7.816 -25.872 1.00 98.50 262 TYR A C 1
ATOM 2066 O O . TYR A 1 262 ? 24.320 7.908 -26.770 1.00 98.50 262 TYR A O 1
ATOM 2074 N N . THR A 1 263 ? 22.658 6.770 -25.766 1.00 98.44 263 THR A N 1
ATOM 2075 C CA . THR A 1 263 ? 22.665 5.639 -26.707 1.00 98.44 263 THR A CA 1
ATOM 2076 C C . THR A 1 263 ? 22.349 6.108 -28.128 1.00 98.44 263 THR A C 1
ATOM 2078 O O . THR A 1 263 ? 23.047 5.736 -29.069 1.00 98.44 263 THR A O 1
ATOM 2081 N N . ALA A 1 264 ? 21.351 6.982 -28.297 1.00 98.50 264 ALA A N 1
ATOM 2082 C CA . ALA A 1 264 ? 20.991 7.542 -29.599 1.00 98.50 264 ALA A CA 1
ATOM 2083 C C . ALA A 1 264 ? 22.110 8.399 -30.224 1.00 98.50 264 ALA A C 1
ATOM 2085 O O . 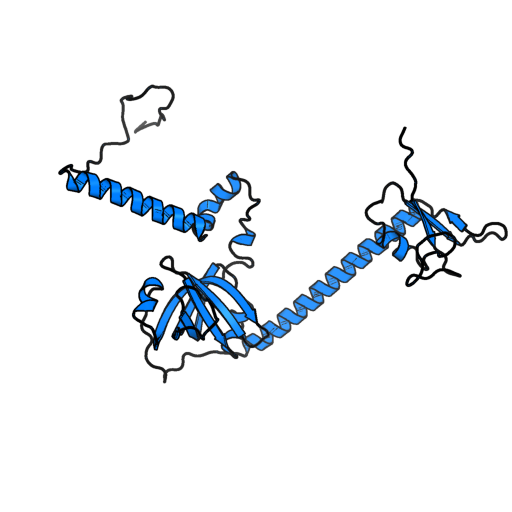ALA A 1 264 ? 22.189 8.505 -31.445 1.00 98.50 264 ALA A O 1
ATOM 2086 N N . MET A 1 265 ? 22.995 8.977 -29.407 1.00 98.50 265 MET A N 1
ATOM 2087 C CA . MET A 1 265 ? 24.183 9.712 -29.862 1.00 98.50 265 MET A CA 1
ATOM 2088 C C . MET A 1 265 ? 25.409 8.813 -30.112 1.00 98.50 265 MET A C 1
ATOM 2090 O O . MET A 1 265 ? 26.470 9.321 -30.470 1.00 98.50 265 MET A O 1
ATOM 2094 N N . GLY A 1 266 ? 25.292 7.493 -29.930 1.00 98.38 266 GLY A N 1
ATOM 2095 C CA . GLY A 1 266 ? 26.383 6.537 -30.147 1.00 98.38 266 GLY A CA 1
ATOM 2096 C C . GLY A 1 266 ? 27.373 6.411 -28.984 1.00 98.38 266 GLY A C 1
ATOM 2097 O O . GLY A 1 266 ? 28.466 5.878 -29.176 1.00 98.38 266 GLY A O 1
ATOM 2098 N N . TYR A 1 267 ? 27.018 6.895 -27.789 1.00 98.56 267 TYR A N 1
ATOM 2099 C CA . TYR A 1 267 ? 27.816 6.682 -26.580 1.00 98.56 267 TYR A CA 1
ATOM 2100 C C . TYR A 1 267 ? 27.597 5.273 -26.019 1.00 98.56 267 TYR A C 1
ATOM 2102 O O . TYR A 1 267 ? 26.537 4.673 -26.194 1.00 98.56 267 TYR A O 1
ATOM 2110 N N . TYR A 1 268 ? 28.596 4.777 -25.289 1.00 98.00 268 TYR A N 1
ATOM 2111 C CA . TYR A 1 268 ? 28.542 3.505 -24.573 1.00 98.00 268 TYR A CA 1
ATOM 2112 C C . TYR A 1 268 ? 28.539 3.747 -23.061 1.00 98.00 268 TYR A C 1
ATOM 2114 O O . TYR A 1 268 ? 29.302 4.571 -22.557 1.00 98.00 268 TYR A O 1
ATOM 2122 N N . GLU A 1 269 ? 27.690 3.016 -22.340 1.00 97.88 269 GLU A N 1
ATOM 2123 C CA . GLU A 1 269 ? 27.660 3.024 -20.874 1.00 97.88 269 GLU A CA 1
ATOM 2124 C C . GLU A 1 269 ? 28.904 2.306 -20.319 1.00 97.88 269 GLU A C 1
ATOM 2126 O O . GLU A 1 269 ? 29.268 1.220 -20.775 1.00 97.88 269 GLU A O 1
ATOM 2131 N N . VAL A 1 270 ? 29.566 2.916 -19.332 1.00 97.81 270 VAL A N 1
ATOM 2132 C CA . VAL A 1 270 ? 30.749 2.372 -18.646 1.00 97.81 270 VAL A CA 1
ATOM 2133 C C . VAL A 1 270 ? 30.520 2.369 -17.135 1.00 97.81 270 VAL A C 1
ATOM 2135 O O . VAL A 1 270 ? 29.889 3.279 -16.606 1.00 97.81 270 VAL A O 1
ATOM 2138 N N . ASN A 1 271 ? 31.054 1.363 -16.435 1.00 97.31 271 ASN A N 1
ATOM 2139 C CA . ASN A 1 271 ? 30.911 1.201 -14.982 1.00 97.31 271 ASN A CA 1
ATOM 2140 C C . ASN A 1 271 ? 32.277 1.364 -14.288 1.00 97.31 271 ASN A C 1
ATOM 2142 O O . ASN A 1 271 ? 32.982 0.368 -14.102 1.00 97.31 271 ASN A O 1
ATOM 2146 N N . PRO A 1 272 ? 32.700 2.600 -13.963 1.00 96.19 272 PRO A N 1
ATOM 2147 C CA . PRO A 1 272 ? 33.989 2.848 -13.320 1.00 96.19 272 PRO A CA 1
ATOM 2148 C C . PRO A 1 272 ? 34.016 2.351 -11.860 1.00 96.19 272 PRO A C 1
ATOM 2150 O O . PRO A 1 272 ? 32.962 2.223 -11.231 1.00 96.19 272 PRO A O 1
ATOM 2153 N N . PRO A 1 273 ? 35.208 2.084 -11.291 1.00 94.88 273 PRO A N 1
ATOM 2154 C CA . PRO A 1 273 ? 35.333 1.697 -9.890 1.00 94.88 273 PRO A CA 1
ATOM 2155 C C . PRO A 1 273 ? 34.909 2.844 -8.962 1.00 94.88 273 PRO A C 1
ATOM 2157 O O . PRO A 1 273 ? 35.276 3.996 -9.180 1.00 94.88 273 PRO A O 1
ATOM 2160 N N . THR A 1 274 ? 34.173 2.522 -7.897 1.00 94.19 274 THR A N 1
ATOM 2161 C CA . THR A 1 274 ? 33.752 3.486 -6.862 1.00 94.19 274 THR A CA 1
ATOM 2162 C C . THR A 1 274 ? 34.667 3.493 -5.635 1.00 94.19 274 THR A C 1
ATOM 2164 O O . THR A 1 274 ? 34.597 4.413 -4.826 1.00 94.19 274 THR A O 1
ATOM 2167 N N . LEU A 1 275 ? 35.536 2.486 -5.498 1.00 92.81 275 LEU A N 1
ATOM 2168 C CA . LEU A 1 275 ? 36.597 2.439 -4.493 1.00 92.81 275 LEU A CA 1
ATOM 2169 C C . LEU A 1 275 ? 37.882 2.964 -5.136 1.00 92.81 275 LEU A C 1
ATOM 2171 O O . LEU A 1 275 ? 38.431 2.323 -6.033 1.00 92.81 275 LEU A O 1
ATOM 2175 N N . VAL A 1 276 ? 38.338 4.140 -4.709 1.00 90.88 276 VAL A N 1
ATOM 2176 C CA . VAL A 1 276 ? 39.458 4.855 -5.334 1.00 90.88 276 VAL A CA 1
ATOM 2177 C C . VAL A 1 276 ? 40.498 5.276 -4.302 1.00 90.88 276 VAL A C 1
ATOM 2179 O O . VAL A 1 276 ? 40.182 5.497 -3.138 1.00 90.88 276 VAL A O 1
ATOM 2182 N N . GLN A 1 277 ? 41.749 5.397 -4.747 1.00 90.25 277 GLN A N 1
ATOM 2183 C CA . GLN A 1 277 ? 42.867 5.923 -3.951 1.00 90.25 277 GLN A CA 1
ATOM 2184 C C . GLN A 1 277 ? 43.168 7.397 -4.268 1.00 90.25 277 GLN A C 1
ATOM 2186 O O . GLN A 1 277 ? 44.093 7.981 -3.711 1.00 90.25 277 GLN A O 1
ATOM 2191 N N . THR A 1 278 ? 42.428 7.989 -5.205 1.00 86.25 278 THR A N 1
ATOM 2192 C CA . THR A 1 278 ? 42.683 9.321 -5.751 1.00 86.25 278 THR A CA 1
ATOM 2193 C C . THR A 1 278 ? 41.508 10.255 -5.490 1.00 86.25 278 THR A C 1
ATOM 2195 O O . THR A 1 278 ? 40.346 9.852 -5.490 1.00 86.25 278 THR A O 1
ATOM 2198 N N . GLN A 1 279 ? 41.822 11.532 -5.284 1.00 87.19 279 GLN A N 1
ATOM 2199 C CA . GLN A 1 279 ? 40.851 12.606 -5.093 1.00 87.19 279 GLN A CA 1
ATOM 2200 C C . GLN A 1 279 ? 40.597 13.329 -6.421 1.00 87.19 279 GLN A C 1
ATOM 2202 O O . GLN A 1 279 ? 41.552 13.671 -7.115 1.00 87.19 279 GLN A O 1
ATOM 2207 N N . CYS A 1 280 ? 39.329 13.610 -6.745 1.00 81.81 280 CYS A N 1
ATOM 2208 C CA . CYS A 1 280 ? 38.956 14.319 -7.978 1.00 81.81 280 CYS A CA 1
ATOM 2209 C C . CYS A 1 280 ? 38.516 15.778 -7.743 1.00 81.81 280 CYS A C 1
ATOM 2211 O O . CYS A 1 280 ? 39.052 16.675 -8.384 1.00 81.81 280 CYS A O 1
ATOM 2213 N N . GLU A 1 281 ? 37.586 16.042 -6.816 1.00 83.44 281 GLU A N 1
ATOM 2214 C CA . GLU A 1 281 ? 36.887 17.347 -6.723 1.00 83.44 281 GLU A CA 1
ATOM 2215 C C . GLU A 1 281 ? 37.207 18.176 -5.461 1.00 83.44 281 GLU A C 1
ATOM 2217 O O . GLU A 1 281 ? 36.585 19.205 -5.212 1.00 83.44 281 GLU A O 1
ATOM 2222 N N . GLY A 1 282 ? 38.191 17.760 -4.659 1.00 75.06 282 GLY A N 1
ATOM 2223 C CA . GLY A 1 282 ? 38.510 18.399 -3.372 1.00 75.06 282 GLY A CA 1
ATOM 2224 C C . GLY A 1 282 ? 38.462 17.407 -2.208 1.00 75.06 282 GLY A C 1
ATOM 2225 O O . GLY A 1 282 ? 37.759 16.405 -2.270 1.00 75.06 282 GLY A O 1
ATOM 2226 N N . GLY A 1 283 ? 39.274 17.639 -1.173 1.00 71.38 283 GLY A N 1
ATOM 2227 C CA . GLY A 1 283 ? 39.553 16.632 -0.138 1.00 71.38 283 GLY A CA 1
ATOM 2228 C C . GLY A 1 283 ? 38.590 16.662 1.041 1.00 71.38 283 GLY A C 1
ATOM 2229 O O . GLY A 1 283 ? 38.530 15.714 1.811 1.00 71.38 283 GLY A O 1
ATOM 2230 N N . SER A 1 284 ? 37.813 17.735 1.186 1.00 76.81 284 SER A N 1
ATOM 2231 C CA . SER A 1 284 ? 36.940 17.949 2.344 1.00 76.81 284 SER A CA 1
ATOM 2232 C C . SER A 1 284 ? 35.669 17.088 2.354 1.00 76.81 284 SER A C 1
ATOM 2234 O O . SER A 1 284 ? 34.964 17.095 3.357 1.00 76.81 284 SER A O 1
ATOM 2236 N N . SER A 1 285 ? 35.359 16.365 1.272 1.00 82.94 285 SER A N 1
ATOM 2237 C CA . SER A 1 285 ? 34.129 15.570 1.106 1.00 82.94 285 SER A CA 1
ATOM 2238 C C . SER A 1 285 ? 34.368 14.072 0.850 1.00 82.94 285 SER A C 1
ATOM 2240 O O . SER A 1 285 ? 33.421 13.353 0.528 1.00 82.94 285 SER A O 1
ATOM 2242 N N . LEU A 1 286 ? 35.608 13.584 0.980 1.00 88.25 286 LEU A N 1
ATOM 2243 C CA . LEU A 1 286 ? 35.944 12.172 0.769 1.00 88.25 286 LEU A CA 1
ATOM 2244 C C . LEU A 1 286 ? 35.613 11.316 1.999 1.00 88.25 286 LEU A C 1
ATOM 2246 O O . LEU A 1 286 ? 35.983 11.651 3.122 1.00 88.25 286 LEU A O 1
ATOM 2250 N N . PHE A 1 287 ? 34.952 10.177 1.772 1.00 90.69 287 PHE A N 1
ATOM 2251 C CA . PHE A 1 287 ? 34.739 9.161 2.801 1.00 90.69 287 PHE A CA 1
ATOM 2252 C C . PHE A 1 287 ? 35.937 8.214 2.862 1.00 90.69 287 PHE A C 1
ATOM 2254 O O . PHE A 1 287 ? 36.179 7.442 1.933 1.00 90.69 287 PHE A O 1
ATOM 2261 N N . GLU A 1 288 ? 36.668 8.256 3.972 1.00 89.88 288 GLU A N 1
ATOM 2262 C CA . GLU A 1 288 ? 37.737 7.303 4.255 1.00 89.88 288 GLU A CA 1
ATOM 2263 C C . GLU A 1 288 ? 37.159 5.971 4.744 1.00 89.88 288 GLU A C 1
ATOM 2265 O O . GLU A 1 288 ? 36.221 5.927 5.544 1.00 89.88 288 GLU A O 1
ATOM 2270 N N . PHE A 1 289 ? 37.737 4.864 4.284 1.00 90.25 289 PHE A N 1
ATOM 2271 C CA . PHE A 1 289 ? 37.422 3.531 4.782 1.00 90.25 289 PHE A CA 1
ATOM 2272 C C . PHE A 1 289 ? 38.673 2.652 4.731 1.00 90.25 289 PHE A C 1
ATOM 2274 O O . PHE A 1 289 ? 39.559 2.852 3.901 1.00 90.25 289 PHE A O 1
ATOM 2281 N N . LYS A 1 290 ? 38.747 1.664 5.624 1.00 92.56 290 LYS A N 1
ATOM 2282 C CA . LYS A 1 290 ? 39.842 0.693 5.636 1.00 92.56 290 LYS A CA 1
ATOM 2283 C C . LYS A 1 290 ? 39.569 -0.413 4.634 1.00 92.56 290 LYS A C 1
ATOM 2285 O O . LYS A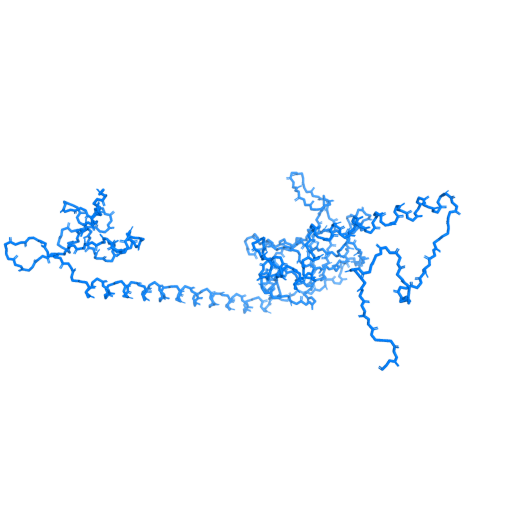 1 290 ? 38.507 -1.034 4.665 1.00 92.56 290 LYS A O 1
ATOM 2290 N N . TYR A 1 291 ? 40.541 -0.678 3.776 1.00 91.31 291 TYR A N 1
ATOM 2291 C CA . TYR A 1 291 ? 40.444 -1.705 2.751 1.00 91.31 291 TYR A CA 1
ATOM 2292 C C . TYR A 1 291 ? 41.604 -2.690 2.910 1.00 91.31 291 TYR A C 1
ATOM 2294 O O . TYR A 1 291 ? 42.727 -2.385 2.521 1.00 91.31 291 TYR A O 1
ATOM 2302 N N . PHE A 1 292 ? 41.305 -3.859 3.488 1.00 87.62 292 PHE A N 1
ATOM 2303 C CA . PHE A 1 292 ? 42.241 -4.958 3.790 1.00 87.62 292 PHE A CA 1
ATOM 2304 C C . PHE A 1 292 ? 43.270 -4.726 4.917 1.00 87.62 292 PHE A C 1
ATOM 2306 O O . PHE A 1 292 ? 44.272 -5.439 4.966 1.00 87.62 292 PHE A O 1
ATOM 2313 N N . GLU A 1 293 ? 43.006 -3.790 5.834 1.00 69.00 293 GLU A N 1
ATOM 2314 C CA . GLU A 1 293 ? 43.715 -3.676 7.128 1.00 69.00 293 GLU A CA 1
ATOM 2315 C C . GLU A 1 293 ? 43.051 -4.488 8.244 1.00 69.00 293 GLU A C 1
ATOM 2317 O O . GLU A 1 293 ? 41.797 -4.509 8.290 1.00 69.00 293 GLU A O 1
#